Protein AF-A0A924CCQ0-F1 (afdb_monomer_lite)

Structure (mmCIF, N/CA/C/O backbone):
data_AF-A0A924CCQ0-F1
#
_entry.id   AF-A0A924CCQ0-F1
#
loop_
_atom_site.group_PDB
_atom_site.id
_atom_site.type_symbol
_atom_site.label_atom_id
_atom_site.label_alt_id
_atom_site.label_comp_id
_atom_site.label_asym_id
_atom_site.label_entity_id
_atom_site.label_seq_id
_atom_site.pdbx_PDB_ins_code
_atom_site.Cartn_x
_atom_site.Cartn_y
_atom_site.Cartn_z
_atom_site.occupancy
_atom_site.B_iso_or_equiv
_atom_site.auth_seq_id
_atom_site.auth_comp_id
_atom_site.auth_asym_id
_atom_site.auth_atom_id
_atom_site.pdbx_PDB_model_num
ATOM 1 N N . MET A 1 1 ? -6.802 -27.220 83.731 1.00 54.66 1 MET A N 1
ATOM 2 C CA . MET A 1 1 ? -6.807 -25.817 83.247 1.00 54.66 1 MET A CA 1
ATOM 3 C C . MET A 1 1 ? -6.112 -25.625 81.883 1.00 54.66 1 MET A C 1
ATOM 5 O O . MET A 1 1 ? -6.351 -24.617 81.236 1.00 54.66 1 MET A O 1
ATOM 9 N N . MET A 1 2 ? -5.322 -26.595 81.390 1.00 49.16 2 MET A N 1
ATOM 10 C CA . MET A 1 2 ? -4.544 -26.468 80.141 1.00 49.16 2 MET A CA 1
ATOM 11 C C . MET A 1 2 ? -5.363 -26.636 78.838 1.00 49.16 2 MET A C 1
ATOM 13 O O . MET A 1 2 ? -5.045 -26.016 77.827 1.00 49.16 2 MET A O 1
ATOM 17 N N . ASN A 1 3 ? -6.475 -27.384 78.866 1.00 50.16 3 ASN A N 1
ATOM 18 C CA . ASN A 1 3 ? -7.312 -27.616 77.674 1.00 50.16 3 ASN A CA 1
ATOM 19 C C . ASN A 1 3 ? -8.092 -26.380 77.197 1.00 50.16 3 ASN A C 1
ATOM 21 O O . ASN A 1 3 ? -8.343 -26.225 76.003 1.00 50.16 3 ASN A O 1
ATOM 25 N N . THR A 1 4 ? -8.439 -25.460 78.096 1.00 56.19 4 THR A N 1
ATOM 26 C CA . THR A 1 4 ? -9.220 -24.264 77.746 1.00 56.19 4 THR A CA 1
ATOM 27 C C . THR A 1 4 ? -8.374 -23.205 77.032 1.00 56.19 4 THR A C 1
ATOM 29 O O . THR A 1 4 ? -8.894 -22.424 76.235 1.00 56.19 4 THR A O 1
ATOM 32 N N . PHE A 1 5 ? -7.059 -23.193 77.277 1.00 57.53 5 PHE A N 1
ATOM 33 C CA . PHE A 1 5 ? -6.136 -22.225 76.682 1.00 57.53 5 PHE A CA 1
ATOM 34 C C . PHE A 1 5 ? -5.780 -22.594 75.233 1.00 57.53 5 PHE A C 1
ATOM 36 O O . PHE A 1 5 ? -5.812 -21.740 74.346 1.00 57.53 5 PHE A O 1
ATOM 43 N N . ILE A 1 6 ? -5.560 -23.886 74.962 1.00 59.88 6 ILE A N 1
ATOM 44 C CA . ILE A 1 6 ? -5.281 -24.397 73.611 1.00 59.88 6 ILE A CA 1
ATOM 45 C C . ILE A 1 6 ? -6.491 -24.186 72.685 1.00 59.88 6 ILE A C 1
ATOM 47 O O . ILE A 1 6 ? -6.326 -23.728 71.553 1.00 59.88 6 ILE A O 1
ATOM 51 N N . LEU A 1 7 ? -7.719 -24.402 73.176 1.00 50.59 7 LEU A N 1
ATOM 52 C CA . LEU A 1 7 ? -8.934 -24.156 72.388 1.00 50.59 7 LEU A CA 1
ATOM 53 C C . LEU A 1 7 ? -9.128 -22.674 72.018 1.00 50.59 7 LEU A C 1
ATOM 55 O O . LEU A 1 7 ? -9.589 -22.378 70.913 1.00 50.59 7 LEU A O 1
ATOM 59 N N . LYS A 1 8 ? -8.749 -21.736 72.900 1.00 58.09 8 LYS A N 1
ATOM 60 C CA . LYS A 1 8 ? -8.802 -20.289 72.615 1.00 58.09 8 LYS A CA 1
ATOM 61 C C . LYS A 1 8 ? -7.794 -19.879 71.538 1.00 58.09 8 LYS A C 1
ATOM 63 O O . LYS A 1 8 ? -8.147 -19.114 70.643 1.00 58.09 8 LYS A O 1
ATOM 68 N N . ILE A 1 9 ? -6.579 -20.429 71.578 1.00 59.75 9 ILE A N 1
ATOM 69 C CA . ILE A 1 9 ? -5.535 -20.147 70.578 1.00 59.75 9 ILE A CA 1
ATOM 70 C C . ILE A 1 9 ? -5.923 -20.709 69.200 1.00 59.75 9 ILE A C 1
ATOM 72 O O . ILE A 1 9 ? -5.729 -20.041 68.182 1.00 59.75 9 ILE A O 1
ATOM 76 N N . ILE A 1 10 ? -6.523 -21.905 69.152 1.00 54.62 10 ILE A N 1
ATOM 77 C CA . ILE A 1 10 ? -6.982 -22.518 67.895 1.00 54.62 10 ILE A CA 1
ATOM 78 C C . ILE A 1 10 ? -8.161 -21.732 67.295 1.00 54.62 10 ILE A C 1
ATOM 80 O O . ILE A 1 10 ? -8.141 -21.448 66.097 1.00 54.62 10 ILE A O 1
ATOM 84 N N . LYS A 1 11 ? -9.142 -21.296 68.105 1.00 55.16 11 LYS A N 1
ATOM 85 C CA . LYS A 1 11 ? -10.248 -20.439 67.629 1.00 55.16 11 LYS A CA 1
ATOM 86 C C . LYS A 1 11 ? -9.755 -19.099 67.071 1.00 55.16 11 LYS A C 1
ATOM 88 O O . LYS A 1 11 ? -10.166 -18.727 65.975 1.00 55.16 11 LYS A O 1
ATOM 93 N N . GLY A 1 12 ? -8.822 -18.431 67.755 1.00 59.50 12 GLY A N 1
ATOM 94 C CA . GLY A 1 12 ? -8.253 -17.159 67.290 1.00 59.50 12 GLY A CA 1
ATOM 95 C C . GLY A 1 12 ? -7.505 -17.274 65.954 1.00 59.50 12 GLY A C 1
ATOM 96 O O . GLY A 1 12 ? -7.662 -16.424 65.079 1.00 59.50 12 GLY A O 1
ATOM 97 N N . LYS A 1 13 ? -6.754 -18.367 65.735 1.00 55.03 13 LYS A N 1
ATOM 98 C CA . LYS A 1 13 ? -6.075 -18.625 64.447 1.00 55.03 13 LYS A CA 1
ATOM 99 C C . LYS A 1 13 ? -7.045 -18.912 63.296 1.00 55.03 13 LYS A C 1
ATOM 101 O O . LYS A 1 13 ? -6.747 -18.557 62.155 1.00 55.03 13 LYS A O 1
ATOM 106 N N . ILE A 1 14 ? -8.185 -19.546 63.571 1.00 58.75 14 ILE A N 1
ATOM 107 C CA . ILE A 1 14 ? -9.212 -19.831 62.558 1.00 58.75 14 ILE A CA 1
ATOM 108 C C . ILE A 1 14 ? -9.947 -18.544 62.157 1.00 58.75 14 ILE A C 1
ATOM 110 O O . ILE A 1 14 ? -10.195 -18.340 60.970 1.00 58.75 14 ILE A O 1
ATOM 114 N N . GLU A 1 15 ? -10.244 -17.651 63.104 1.00 61.06 15 GLU A N 1
ATOM 115 C CA . GLU A 1 15 ? -10.880 -16.362 62.797 1.00 61.06 15 GLU A CA 1
ATOM 116 C C . GLU A 1 15 ? -9.945 -15.410 62.040 1.00 61.06 15 GLU A C 1
ATOM 118 O O . GLU A 1 15 ? -10.360 -14.834 61.035 1.00 61.06 15 GLU A O 1
ATOM 123 N N . ALA A 1 16 ? -8.659 -15.343 62.402 1.00 62.97 16 ALA A N 1
ATOM 124 C CA . ALA A 1 16 ? -7.676 -14.540 61.668 1.00 62.97 16 ALA A CA 1
ATOM 125 C C . ALA A 1 16 ? -7.488 -15.011 60.208 1.00 62.97 16 ALA A C 1
ATOM 127 O O . ALA A 1 16 ? -7.411 -14.189 59.294 1.00 62.97 16 ALA A O 1
ATOM 128 N N . LYS A 1 17 ? -7.484 -16.331 59.957 1.00 62.06 17 LYS A N 1
ATOM 129 C CA . LYS A 1 17 ? -7.444 -16.881 58.587 1.00 62.06 17 LYS A CA 1
ATOM 130 C C . LYS A 1 17 ? -8.709 -16.562 57.789 1.00 62.06 17 LYS A C 1
ATOM 132 O O . LYS A 1 17 ? -8.606 -16.250 56.607 1.00 62.06 17 LYS A O 1
ATOM 137 N N . LYS A 1 18 ? -9.889 -16.615 58.416 1.00 62.69 18 LYS A N 1
ATOM 138 C CA . LYS A 1 18 ? -11.161 -16.270 57.757 1.00 62.69 18 LYS A CA 1
ATOM 139 C C . LYS A 1 18 ? -11.219 -14.791 57.368 1.00 62.69 18 LYS A C 1
ATOM 141 O O . LYS A 1 18 ? -11.651 -14.489 56.261 1.00 62.69 18 LYS A O 1
ATOM 146 N N . ILE A 1 19 ? -10.716 -13.897 58.223 1.00 69.31 19 ILE A N 1
ATOM 147 C CA . ILE A 1 19 ? -10.621 -12.457 57.929 1.00 69.31 19 ILE A CA 1
ATOM 148 C C . ILE A 1 19 ? -9.646 -12.201 56.769 1.00 69.31 19 ILE A C 1
ATOM 150 O O . ILE A 1 19 ? -9.971 -11.446 55.857 1.00 69.31 19 ILE A O 1
ATOM 154 N N . GLY A 1 20 ? -8.493 -12.881 56.739 1.00 67.19 20 GLY A N 1
ATOM 155 C CA . GLY A 1 20 ? -7.528 -12.760 55.639 1.00 67.19 20 GLY A CA 1
ATOM 156 C C . GLY A 1 20 ? -8.087 -13.209 54.282 1.00 67.19 20 GLY A C 1
ATOM 157 O O . GLY A 1 20 ? -7.943 -12.495 53.292 1.00 67.19 20 GLY A O 1
ATOM 158 N N . VAL A 1 21 ? -8.781 -14.353 54.235 1.00 67.75 21 VAL A N 1
ATOM 159 C CA . VAL A 1 21 ? -9.406 -14.862 52.998 1.00 67.75 21 VAL A CA 1
ATOM 160 C C . VAL A 1 21 ? -10.561 -13.963 52.542 1.00 67.75 21 VAL A C 1
ATOM 162 O O . VAL A 1 21 ? -10.693 -13.711 51.348 1.00 67.75 21 VAL A O 1
ATOM 165 N N . PHE A 1 22 ? -11.357 -13.423 53.471 1.00 67.38 22 PHE A N 1
ATOM 166 C CA . PHE A 1 22 ? -12.446 -12.498 53.145 1.00 67.38 22 PHE A CA 1
ATOM 167 C C . PHE A 1 22 ? -11.929 -11.149 52.623 1.00 67.38 22 PHE A C 1
ATOM 169 O O . PHE A 1 22 ? -12.464 -10.640 51.645 1.00 67.38 22 PHE A O 1
ATOM 176 N N . SER A 1 23 ? -10.841 -10.605 53.184 1.00 64.81 23 SER A N 1
ATOM 177 C CA . SER A 1 23 ? -10.199 -9.391 52.653 1.00 64.81 23 SER A CA 1
ATOM 178 C C . SER A 1 23 ? -9.593 -9.601 51.265 1.00 64.81 23 SER A C 1
ATOM 180 O O . SER A 1 23 ? -9.727 -8.726 50.414 1.00 64.81 23 SER A O 1
ATOM 182 N N . ILE A 1 24 ? -8.981 -10.762 50.995 1.00 63.06 24 ILE A N 1
ATOM 183 C CA . ILE A 1 24 ? -8.475 -11.105 49.654 1.00 63.06 24 ILE A CA 1
ATOM 184 C C . ILE A 1 24 ? -9.638 -11.265 48.663 1.00 63.06 24 ILE A C 1
ATOM 186 O O . ILE A 1 24 ? -9.556 -10.770 47.542 1.00 63.06 24 ILE A O 1
ATOM 190 N N . PHE A 1 25 ? -10.746 -11.884 49.076 1.00 62.53 25 PHE A N 1
ATOM 191 C CA . PHE A 1 25 ? -11.940 -12.025 48.241 1.00 62.53 25 PHE A CA 1
ATOM 192 C C . PHE A 1 25 ? -12.617 -10.673 47.961 1.00 62.53 25 PHE A C 1
ATOM 194 O O . PHE A 1 25 ? -12.946 -10.386 46.816 1.00 62.53 25 PHE A O 1
ATOM 201 N N . CYS A 1 26 ? -12.752 -9.796 48.960 1.00 56.22 26 CYS A N 1
ATOM 202 C CA . CYS A 1 26 ? -13.278 -8.441 48.772 1.00 56.22 26 CYS A CA 1
ATOM 203 C C . CYS A 1 26 ? -12.367 -7.580 47.884 1.00 56.22 26 CYS A C 1
ATOM 205 O O . CYS A 1 26 ? -12.873 -6.847 47.038 1.00 56.22 26 CYS A O 1
ATOM 207 N N . MET A 1 27 ? -11.040 -7.707 48.009 1.00 53.62 27 MET A N 1
ATOM 208 C CA . MET A 1 27 ? -10.084 -7.060 47.100 1.00 53.62 27 MET A CA 1
ATOM 209 C C . MET A 1 27 ? -10.217 -7.597 45.666 1.00 53.62 27 MET A C 1
ATOM 211 O O . MET A 1 27 ? -10.228 -6.810 44.728 1.00 53.62 27 MET A O 1
ATOM 215 N N . LEU A 1 28 ? -10.401 -8.908 45.476 1.00 50.72 28 LEU A N 1
ATOM 216 C CA . LEU A 1 28 ? -10.609 -9.512 44.151 1.00 50.72 28 LEU A CA 1
ATOM 217 C C . LEU A 1 28 ? -11.948 -9.106 43.512 1.00 50.72 28 LEU A C 1
ATOM 219 O O . LEU A 1 28 ? -12.005 -8.872 42.307 1.00 50.72 28 LEU A O 1
ATOM 223 N N . VAL A 1 29 ? -13.018 -8.970 44.302 1.00 51.50 29 VAL A N 1
ATOM 224 C CA . VAL A 1 29 ? -14.341 -8.553 43.804 1.00 51.50 29 VAL A CA 1
ATOM 225 C C . VAL A 1 29 ? -14.359 -7.063 43.436 1.00 51.50 29 VAL A C 1
ATOM 227 O O . VAL A 1 29 ? -14.949 -6.700 42.417 1.00 51.50 29 VAL A O 1
ATOM 230 N N . LEU A 1 30 ? -13.654 -6.205 44.185 1.00 47.16 30 LEU A N 1
ATOM 231 C CA . LEU A 1 30 ? -13.562 -4.764 43.900 1.00 47.16 30 LEU A CA 1
ATOM 232 C C . LEU A 1 30 ? -12.702 -4.423 42.670 1.00 47.16 30 LEU A C 1
ATOM 234 O O . LEU A 1 30 ? -12.878 -3.349 42.094 1.00 47.16 30 LEU A O 1
ATOM 238 N N . VAL A 1 31 ? -11.819 -5.328 42.235 1.00 46.00 31 VAL A N 1
ATOM 239 C CA . VAL A 1 31 ? -10.991 -5.154 41.025 1.00 46.00 31 VAL A CA 1
ATOM 240 C C . VAL A 1 31 ? -11.734 -5.581 39.749 1.00 46.00 31 VAL A C 1
ATOM 242 O O . VAL A 1 31 ? -11.323 -5.231 38.648 1.00 46.00 31 VAL A O 1
ATOM 245 N N . SER A 1 32 ? -12.900 -6.229 39.857 1.00 42.56 32 SER A N 1
ATOM 246 C CA . SER A 1 32 ? -13.735 -6.558 38.692 1.00 42.56 32 SER A CA 1
ATOM 247 C C . SER A 1 32 ? -14.609 -5.379 38.229 1.00 42.56 32 SER A C 1
ATOM 249 O O . SER A 1 32 ? -15.820 -5.496 38.041 1.00 42.56 32 SER A O 1
ATOM 251 N N . ARG A 1 33 ? -14.007 -4.205 37.993 1.00 52.94 33 ARG A N 1
ATOM 252 C CA . ARG A 1 33 ? -14.634 -3.216 37.103 1.00 52.94 33 ARG A CA 1
ATOM 253 C C . ARG A 1 33 ? -14.522 -3.769 35.688 1.00 52.94 33 ARG A C 1
ATOM 255 O O . ARG A 1 33 ? -13.551 -3.517 34.992 1.00 52.94 33 ARG A O 1
ATOM 262 N N . GLY A 1 34 ? -15.481 -4.614 35.315 1.00 59.66 34 GLY A N 1
ATOM 263 C CA . GLY A 1 34 ? -15.498 -5.270 34.015 1.00 59.66 34 GLY A CA 1
ATOM 264 C C . GLY A 1 34 ? -15.471 -4.233 32.899 1.00 59.66 34 GLY A C 1
ATOM 265 O O . GLY A 1 34 ? -16.439 -3.496 32.714 1.00 59.66 34 GLY A O 1
ATOM 266 N N . GLN A 1 35 ? -14.362 -4.184 32.169 1.00 68.94 35 GLN A N 1
ATOM 267 C CA . GLN A 1 35 ? -14.237 -3.431 30.933 1.00 68.94 35 GLN A CA 1
ATOM 268 C C . GLN A 1 35 ? -15.373 -3.850 29.987 1.00 68.94 35 GLN A C 1
ATOM 270 O O . GLN A 1 35 ? -15.531 -5.034 29.678 1.00 68.94 35 GLN A O 1
ATOM 275 N N . VAL A 1 36 ? -16.195 -2.892 29.545 1.00 85.12 36 VAL A N 1
ATOM 276 C CA . VAL A 1 36 ? -17.372 -3.186 28.702 1.00 85.12 36 VAL A CA 1
ATOM 277 C C . VAL A 1 36 ? -16.942 -3.829 27.379 1.00 85.12 36 VAL A C 1
ATOM 279 O O . VAL A 1 36 ? -17.562 -4.778 26.888 1.00 85.12 36 VAL A O 1
ATOM 282 N N . VAL A 1 37 ? -15.847 -3.327 26.809 1.00 92.25 37 VAL A N 1
ATOM 283 C CA . VAL A 1 37 ? -15.268 -3.805 25.556 1.00 92.25 37 VAL A CA 1
ATOM 284 C C . VAL A 1 37 ? -13.792 -4.107 25.785 1.00 92.25 37 VAL A C 1
ATOM 286 O O . VAL A 1 37 ? -13.012 -3.188 25.985 1.00 92.25 37 VAL A O 1
ATOM 289 N N . SER A 1 38 ? -13.419 -5.387 25.750 1.00 94.88 38 SER A N 1
ATOM 290 C CA . SER A 1 38 ? -12.024 -5.826 25.751 1.00 94.88 38 SER A CA 1
ATOM 291 C C . SER A 1 38 ? -11.405 -5.769 24.356 1.00 94.88 38 SER A C 1
ATOM 293 O O . SER A 1 38 ? -12.109 -5.694 23.345 1.00 94.88 38 SER A O 1
ATOM 295 N N . TRP A 1 39 ? -10.080 -5.876 24.300 1.00 95.62 39 TRP A N 1
ATOM 296 C CA . TRP A 1 39 ? -9.331 -5.954 23.048 1.00 95.62 39 TRP A CA 1
ATOM 297 C C . TRP A 1 39 ? -9.773 -7.141 22.168 1.00 95.62 39 TRP A C 1
ATOM 299 O O . TRP A 1 39 ? -10.106 -6.946 20.998 1.00 95.62 39 TRP A O 1
ATOM 309 N N . ASP A 1 40 ? -9.947 -8.331 22.756 1.00 95.50 40 ASP A N 1
ATOM 310 C CA . ASP A 1 40 ? -10.494 -9.508 22.059 1.00 95.50 40 ASP A CA 1
ATOM 311 C C . ASP A 1 40 ? -11.873 -9.243 21.445 1.00 95.50 40 ASP A C 1
ATOM 313 O O . ASP A 1 40 ? -12.189 -9.721 20.352 1.00 95.50 40 ASP A O 1
ATOM 317 N N . ASN A 1 41 ? -12.715 -8.450 22.124 1.00 95.12 41 ASN A N 1
ATOM 318 C CA . ASN A 1 41 ? -14.013 -8.079 21.574 1.00 95.12 41 ASN A CA 1
ATOM 319 C C . ASN A 1 41 ? -13.827 -7.252 20.294 1.00 95.12 41 ASN A C 1
ATOM 321 O O . ASN A 1 41 ? -14.494 -7.555 19.308 1.00 95.12 41 ASN A O 1
ATOM 325 N N . LEU A 1 42 ? -12.922 -6.268 20.275 1.00 96.19 42 LEU A N 1
ATOM 326 C CA . LEU A 1 42 ? -12.663 -5.435 19.091 1.00 96.19 42 LEU A CA 1
ATOM 327 C C . LEU A 1 42 ? -12.117 -6.256 17.916 1.00 96.19 42 LEU A C 1
ATOM 329 O O . LEU A 1 42 ? -12.621 -6.132 16.797 1.00 96.19 42 LEU A O 1
ATOM 333 N N . LEU A 1 43 ? -11.161 -7.152 18.177 1.00 94.75 43 LEU A N 1
ATOM 334 C CA . LEU A 1 43 ? -10.641 -8.072 17.163 1.00 94.75 43 LEU A CA 1
ATOM 335 C C . LEU A 1 43 ? -11.717 -9.029 16.645 1.00 94.75 43 LEU A C 1
ATOM 337 O O . LEU A 1 43 ? -11.800 -9.291 15.446 1.00 94.75 43 LEU A O 1
ATOM 341 N N . SER A 1 44 ? -12.586 -9.539 17.518 1.00 94.69 44 SER A N 1
ATOM 342 C CA . SER A 1 44 ? -13.695 -10.383 17.072 1.00 94.69 44 SER A CA 1
ATOM 343 C C . SER A 1 44 ? -14.664 -9.598 16.182 1.00 94.69 44 SER A C 1
ATOM 345 O O . SER A 1 44 ? -15.075 -10.101 15.140 1.00 94.69 44 SER A O 1
ATOM 347 N N . MET A 1 45 ? -14.973 -8.347 16.543 1.00 95.69 45 MET A N 1
ATOM 348 C CA . MET A 1 45 ? -15.923 -7.493 15.830 1.00 95.69 45 MET A CA 1
ATOM 349 C C . MET A 1 45 ? -15.474 -7.196 14.398 1.00 95.69 45 MET A C 1
ATOM 351 O O . MET A 1 45 ? -16.291 -7.302 13.486 1.00 95.69 45 MET A O 1
ATOM 355 N N . VAL A 1 46 ? -14.190 -6.889 14.177 1.00 94.88 46 VAL A N 1
ATOM 356 C CA . VAL A 1 46 ? -13.679 -6.558 12.831 1.00 94.88 46 VAL A CA 1
ATOM 357 C C . VAL A 1 46 ? -13.705 -7.758 11.868 1.00 94.88 46 VAL A C 1
ATOM 359 O O . VAL A 1 46 ? -13.658 -7.590 10.655 1.00 94.88 46 VAL A O 1
ATOM 362 N N . ASN A 1 47 ? -13.830 -8.978 12.399 1.00 92.38 47 ASN A N 1
ATOM 363 C CA . ASN A 1 47 ? -13.933 -10.216 11.626 1.00 92.38 47 ASN A CA 1
ATOM 364 C C . ASN A 1 47 ? -15.382 -10.679 11.383 1.00 92.38 47 ASN A C 1
ATOM 366 O O . ASN A 1 47 ? -15.606 -11.679 10.697 1.00 92.38 47 ASN A O 1
ATOM 370 N N . MET A 1 48 ? -16.383 -10.007 11.960 1.00 94.00 48 MET A N 1
ATOM 371 C CA . MET A 1 48 ? -17.782 -10.425 11.857 1.00 94.00 48 MET A CA 1
ATOM 372 C C . MET A 1 48 ? -18.481 -9.821 10.639 1.00 94.00 48 MET A C 1
ATOM 374 O O . MET A 1 48 ? -18.384 -8.632 10.357 1.00 94.00 48 MET A O 1
ATOM 378 N N . ALA A 1 49 ? -19.317 -10.627 9.982 1.00 90.88 49 ALA A N 1
ATOM 379 C CA . ALA A 1 49 ? -20.291 -10.112 9.024 1.00 90.88 49 ALA A CA 1
ATOM 380 C C . ALA A 1 49 ? -21.281 -9.147 9.704 1.00 90.88 49 ALA A C 1
ATOM 382 O O . ALA A 1 49 ? -21.743 -9.415 10.818 1.00 90.88 49 ALA A O 1
ATOM 383 N N . LYS A 1 50 ? -21.681 -8.080 8.997 1.00 90.06 50 LYS A N 1
ATOM 384 C CA . LYS A 1 50 ? -22.527 -6.990 9.525 1.00 90.06 50 LYS A CA 1
ATOM 385 C C . LYS A 1 50 ? -23.737 -7.442 10.358 1.00 90.06 50 LYS A C 1
ATOM 387 O O . LYS A 1 50 ? -23.875 -6.946 11.474 1.00 90.06 50 LYS A O 1
ATOM 392 N N . PRO A 1 51 ? -24.580 -8.404 9.920 1.00 90.88 51 PRO A N 1
ATOM 393 C CA . PRO A 1 51 ? -25.745 -8.800 10.714 1.00 90.88 51 PRO A CA 1
ATOM 394 C C . PRO A 1 51 ? -25.360 -9.426 12.062 1.00 90.88 51 PRO A C 1
ATOM 396 O O . PRO A 1 51 ? -25.982 -9.150 13.087 1.00 90.88 51 PRO A O 1
ATOM 399 N N . LYS A 1 52 ? -24.299 -10.246 12.078 1.00 94.44 52 LYS A N 1
ATOM 400 C CA . LYS A 1 52 ? -23.782 -10.872 13.304 1.00 94.44 52 LYS A CA 1
ATOM 401 C C . LYS A 1 52 ? -23.129 -9.835 14.214 1.00 94.44 52 LYS A C 1
ATOM 403 O O . LYS A 1 52 ? -23.329 -9.891 15.426 1.00 94.44 52 LYS A O 1
ATOM 408 N N . LEU A 1 53 ? -22.409 -8.879 13.626 1.00 94.75 53 LEU A N 1
ATOM 409 C CA . LEU A 1 53 ? -21.766 -7.780 14.335 1.00 94.75 53 LEU A CA 1
ATOM 410 C C . LEU A 1 53 ? -22.785 -6.920 15.091 1.00 94.75 53 LEU A C 1
ATOM 412 O O . LEU A 1 53 ? -22.615 -6.697 16.286 1.00 94.75 53 LEU A O 1
ATOM 416 N N . THR A 1 54 ? -23.871 -6.489 14.442 1.00 94.25 54 THR A N 1
ATOM 417 C CA . THR A 1 54 ? -24.912 -5.678 15.097 1.00 94.25 54 THR A CA 1
ATOM 418 C C . THR A 1 54 ? -25.514 -6.406 16.300 1.00 94.25 54 THR A C 1
ATOM 420 O O . THR A 1 54 ? -25.587 -5.837 17.387 1.00 94.25 54 THR A O 1
ATOM 423 N N . VAL A 1 55 ? -25.867 -7.688 16.148 1.00 95.06 55 VAL A N 1
ATOM 424 C CA . VAL A 1 55 ? -26.389 -8.508 17.257 1.00 95.06 55 VAL A CA 1
ATOM 425 C C . VAL A 1 55 ? -25.363 -8.637 18.386 1.00 95.06 55 VAL A C 1
ATOM 427 O O . VAL A 1 55 ? -25.725 -8.568 19.561 1.00 95.06 55 VAL A O 1
ATOM 430 N N . TYR A 1 56 ? -24.084 -8.819 18.049 1.00 95.44 56 TYR A N 1
ATOM 431 C CA . TYR A 1 56 ? -23.004 -8.909 19.028 1.00 95.44 56 TYR A CA 1
ATOM 432 C C . TYR A 1 56 ? -22.830 -7.602 19.818 1.00 95.44 56 TYR A C 1
ATOM 434 O O . TYR A 1 56 ? -22.797 -7.633 21.047 1.00 95.44 56 TYR A O 1
ATOM 442 N N . ILE A 1 57 ? -22.804 -6.456 19.131 1.00 95.00 57 ILE A N 1
ATOM 443 C CA . ILE A 1 57 ? -22.715 -5.115 19.731 1.00 95.00 57 ILE A CA 1
ATOM 444 C C . ILE A 1 57 ? -23.901 -4.857 20.671 1.00 95.00 57 ILE A C 1
ATOM 446 O O . ILE A 1 57 ? -23.706 -4.429 21.810 1.00 95.00 57 ILE A O 1
ATOM 450 N N . THR A 1 58 ? -25.122 -5.207 20.256 1.00 93.81 58 THR A N 1
ATOM 451 C CA . THR A 1 58 ? -26.312 -5.072 21.109 1.00 93.81 58 THR A CA 1
ATOM 452 C C . THR A 1 58 ? -26.248 -5.943 22.358 1.00 93.81 58 THR A C 1
ATOM 454 O O . THR A 1 58 ? -26.561 -5.472 23.450 1.00 93.81 58 THR A O 1
ATOM 457 N N . LYS A 1 59 ? -25.751 -7.182 22.251 1.00 92.69 59 LYS A N 1
ATOM 458 C CA . LYS A 1 59 ? -25.523 -8.049 23.422 1.00 92.69 59 LYS A CA 1
ATOM 459 C C . LYS A 1 59 ? -24.480 -7.489 24.394 1.00 92.69 59 LYS A C 1
ATOM 461 O O . LYS A 1 59 ? -24.539 -7.807 25.578 1.00 92.69 59 LYS A O 1
ATOM 466 N N . LYS A 1 60 ? -23.552 -6.653 23.920 1.00 91.94 60 LYS A N 1
ATOM 467 C CA . LYS A 1 60 ? -22.571 -5.933 24.751 1.00 91.94 60 LYS A CA 1
ATOM 468 C C . LYS A 1 60 ? -23.132 -4.649 25.382 1.00 91.94 60 LYS A C 1
ATOM 470 O O . LYS A 1 60 ? -22.383 -3.921 26.021 1.00 91.94 60 LYS A O 1
ATOM 475 N N . GLY A 1 61 ? -24.432 -4.376 25.234 1.00 92.38 61 GLY A N 1
ATOM 476 C CA . GLY A 1 61 ? -25.110 -3.241 25.867 1.00 92.38 61 GLY A CA 1
ATOM 477 C C . GLY A 1 61 ? -25.099 -1.953 25.043 1.00 92.38 61 GLY A C 1
ATOM 478 O O . GLY A 1 61 ? -25.413 -0.891 25.568 1.00 92.38 61 GLY A O 1
ATOM 479 N N . PHE A 1 62 ? -24.746 -2.014 23.760 1.00 95.38 62 PHE A N 1
ATOM 480 C CA . PHE A 1 62 ? -24.762 -0.848 22.877 1.00 95.38 62 PHE A CA 1
ATOM 481 C C . PHE A 1 62 ? -26.027 -0.821 22.017 1.00 95.38 62 PHE A C 1
ATOM 483 O O . PHE A 1 62 ? -26.403 -1.821 21.408 1.00 95.38 62 PHE A O 1
ATOM 490 N N . ALA A 1 63 ? -26.666 0.338 21.908 1.00 95.88 63 ALA A N 1
ATOM 491 C CA . ALA A 1 63 ? -27.813 0.529 21.030 1.00 95.88 63 ALA A CA 1
ATOM 492 C C . ALA A 1 63 ? -27.448 1.414 19.846 1.00 95.88 63 ALA A C 1
ATOM 494 O O . ALA A 1 63 ? -26.720 2.397 19.989 1.00 95.88 63 ALA A O 1
ATOM 495 N N . TYR A 1 64 ? -27.984 1.065 18.681 1.00 96.19 64 TYR A N 1
ATOM 496 C CA . TYR A 1 64 ? -27.843 1.871 17.478 1.00 96.19 64 TYR A CA 1
ATOM 497 C C . TYR A 1 64 ? -28.449 3.259 17.697 1.00 96.19 64 TYR A C 1
ATOM 499 O O . TYR A 1 64 ? -29.581 3.375 18.167 1.00 96.19 64 TYR A O 1
ATOM 507 N N . SER A 1 65 ? -27.700 4.302 17.351 1.00 95.50 65 SER A N 1
ATOM 508 C CA . SER A 1 65 ? -28.099 5.697 17.560 1.00 95.50 65 SER A CA 1
ATOM 509 C C . SER A 1 65 ? -28.091 6.536 16.285 1.00 95.50 65 SER A C 1
ATOM 511 O O . SER A 1 65 ? -28.321 7.737 16.361 1.00 95.50 65 SER A O 1
ATOM 513 N N . GLY A 1 66 ? -27.809 5.932 15.128 1.00 94.69 66 GLY A N 1
ATOM 514 C CA . GLY A 1 66 ? -27.802 6.619 13.839 1.00 94.69 66 GLY A CA 1
ATOM 515 C C . GLY A 1 66 ? -26.573 6.308 12.993 1.00 94.69 66 GLY A C 1
ATOM 516 O O . GLY A 1 66 ? -25.842 5.346 13.245 1.00 94.69 66 GLY A O 1
ATOM 517 N N . LYS A 1 67 ? -26.366 7.137 11.971 1.00 93.62 67 LYS A N 1
ATOM 518 C CA . LYS A 1 67 ? -25.175 7.117 11.126 1.00 93.62 67 LYS A CA 1
ATOM 519 C C . LYS A 1 67 ? -24.462 8.451 11.249 1.00 93.62 67 LYS A C 1
ATOM 521 O O . LYS A 1 67 ? -25.121 9.484 11.197 1.00 93.62 67 LYS A O 1
ATOM 526 N N . ASP A 1 68 ? -23.144 8.387 11.333 1.00 88.81 68 ASP A N 1
ATOM 527 C CA . ASP A 1 68 ? -22.271 9.549 11.262 1.00 88.81 68 ASP A CA 1
ATOM 528 C C . ASP A 1 68 ? -21.503 9.476 9.940 1.00 88.81 68 ASP A C 1
ATOM 530 O O . ASP A 1 68 ? -21.096 8.400 9.491 1.00 88.81 68 ASP A O 1
ATOM 534 N N . GLU A 1 69 ? -21.325 10.623 9.301 1.00 82.56 69 GLU A N 1
ATOM 535 C CA . GLU A 1 69 ? -20.528 10.752 8.090 1.00 82.56 69 GLU A CA 1
ATOM 536 C C . GLU A 1 69 ? -19.148 11.282 8.479 1.00 82.56 69 GLU A C 1
ATOM 538 O O . GLU A 1 69 ? -19.012 12.372 9.037 1.00 82.56 69 GLU A O 1
ATOM 543 N N . ILE A 1 70 ? -18.112 10.477 8.244 1.00 73.56 70 ILE A N 1
ATOM 544 C CA . ILE A 1 70 ? -16.724 10.899 8.427 1.00 73.56 70 ILE A CA 1
ATOM 545 C C . ILE A 1 70 ? -16.095 10.983 7.042 1.00 73.56 70 ILE A C 1
ATOM 547 O O . ILE A 1 70 ? -15.756 9.958 6.446 1.00 73.56 70 ILE A O 1
ATOM 551 N N . LYS A 1 71 ? -15.923 12.219 6.553 1.00 73.25 71 LYS A N 1
ATOM 552 C CA . LYS A 1 71 ? -15.535 12.514 5.162 1.00 73.25 71 LYS A CA 1
ATOM 553 C C . LYS A 1 71 ? -16.543 11.870 4.201 1.00 73.25 71 LYS A C 1
ATOM 555 O O . LYS A 1 71 ? -17.718 12.154 4.330 1.00 73.25 71 LYS A O 1
ATOM 560 N N . ASP A 1 72 ? -16.106 10.955 3.338 1.00 73.69 72 ASP A N 1
ATOM 561 C CA . ASP A 1 72 ? -16.953 10.256 2.359 1.00 73.69 72 ASP A CA 1
ATOM 562 C C . ASP A 1 72 ? -17.358 8.842 2.823 1.00 73.69 72 ASP A C 1
ATOM 564 O O . ASP A 1 72 ? -17.590 7.942 2.014 1.00 73.69 72 ASP A O 1
ATOM 568 N N . THR A 1 73 ? -17.341 8.576 4.135 1.00 79.38 73 THR A N 1
ATOM 569 C CA . THR A 1 73 ? -17.671 7.257 4.698 1.00 79.38 73 THR A CA 1
ATOM 570 C C . THR A 1 73 ? -18.813 7.350 5.700 1.00 79.38 73 THR A C 1
ATOM 572 O O . THR A 1 73 ? -18.722 8.044 6.711 1.00 79.38 73 THR A O 1
ATOM 575 N N . LEU A 1 74 ? -19.855 6.552 5.463 1.00 88.06 74 LEU A N 1
ATOM 576 C CA . LEU A 1 74 ? -20.962 6.349 6.394 1.00 88.06 74 LEU A CA 1
ATOM 577 C C . LEU A 1 74 ? -20.594 5.307 7.454 1.00 88.06 74 LEU A C 1
ATOM 579 O O . LEU A 1 74 ? -20.409 4.126 7.148 1.00 88.06 74 LEU A O 1
ATOM 583 N N . LEU A 1 75 ? -20.561 5.732 8.714 1.00 92.88 75 LEU A N 1
ATOM 584 C CA . LEU A 1 75 ? -20.336 4.870 9.868 1.00 92.88 75 LEU A CA 1
ATOM 585 C C . LEU A 1 75 ? -21.629 4.706 10.661 1.00 92.88 75 LEU A C 1
ATOM 587 O O . LEU A 1 75 ? -22.326 5.671 10.954 1.00 92.88 75 LEU A O 1
ATOM 591 N N . SER A 1 76 ? -21.952 3.475 11.045 1.00 95.44 76 SER A N 1
ATOM 592 C CA . SER A 1 76 ? -23.050 3.211 11.979 1.00 95.44 76 SER A CA 1
ATOM 593 C C . SER A 1 76 ? -22.575 3.477 13.400 1.00 95.44 76 SER A C 1
ATOM 595 O O . SER A 1 76 ? -21.544 2.941 13.808 1.00 95.44 76 SER A O 1
ATOM 597 N N . ARG A 1 77 ? -23.329 4.285 14.143 1.00 96.50 77 ARG A N 1
ATOM 598 C CA . ARG A 1 77 ? -23.015 4.689 15.511 1.00 96.50 77 ARG A CA 1
ATOM 599 C C . ARG A 1 77 ? -23.842 3.895 16.510 1.00 96.50 77 ARG A C 1
ATOM 601 O O . ARG A 1 77 ? -25.054 3.733 16.348 1.00 96.50 77 ARG A O 1
ATOM 608 N N . PHE A 1 78 ? -23.186 3.449 17.572 1.00 97.00 78 PHE A N 1
ATOM 609 C CA . PHE A 1 78 ? -23.807 2.746 18.679 1.00 97.00 78 PHE A CA 1
ATOM 610 C C . PHE A 1 78 ? -23.369 3.364 20.004 1.00 97.00 78 PHE A C 1
ATOM 612 O O . PHE A 1 78 ? -22.182 3.381 20.327 1.00 97.00 78 PHE A O 1
ATOM 619 N N . ASN A 1 79 ? -24.325 3.838 20.795 1.00 95.69 79 ASN A N 1
ATOM 620 C CA . ASN A 1 79 ? -24.059 4.386 22.122 1.00 95.69 79 ASN A CA 1
ATOM 621 C C . ASN A 1 79 ? -24.268 3.298 23.176 1.00 95.69 79 ASN A C 1
ATOM 623 O O . ASN A 1 79 ? -25.228 2.524 23.103 1.00 95.69 79 ASN A O 1
ATOM 627 N N . TYR A 1 80 ? -23.384 3.237 24.168 1.00 94.50 80 TYR A N 1
ATOM 628 C CA . TYR A 1 80 ? -23.562 2.322 25.289 1.00 94.50 80 TYR A CA 1
ATOM 629 C C . TYR A 1 80 ? -24.770 2.740 26.133 1.00 94.50 80 TYR A C 1
ATOM 631 O O . TYR A 1 80 ? -24.828 3.863 26.636 1.00 94.50 80 TYR A O 1
ATOM 639 N N . ILE A 1 81 ? -25.730 1.831 26.305 1.00 88.69 81 ILE A N 1
ATOM 640 C CA . ILE A 1 81 ? -26.874 2.016 27.194 1.00 88.69 81 ILE A CA 1
ATOM 641 C C . ILE A 1 81 ? -26.639 1.167 28.434 1.00 88.69 81 ILE A C 1
ATOM 643 O O . ILE A 1 81 ? -26.629 -0.063 28.390 1.00 88.69 81 ILE A O 1
ATOM 647 N N . LYS A 1 82 ? -26.497 1.831 29.579 1.00 74.50 82 LYS A N 1
ATOM 648 C CA . LYS A 1 82 ? -26.379 1.135 30.854 1.00 74.50 82 LYS A CA 1
ATOM 649 C C . LYS A 1 82 ? -27.685 0.397 31.157 1.00 74.50 82 LYS A C 1
ATOM 651 O O . LYS A 1 82 ? -28.720 1.027 31.370 1.00 74.50 82 LYS A O 1
ATOM 656 N N . LEU A 1 83 ? -27.630 -0.932 31.249 1.00 63.53 83 LEU A N 1
ATOM 657 C CA . LEU A 1 83 ? -28.700 -1.721 31.857 1.00 63.53 83 LEU A CA 1
ATOM 658 C C . LEU A 1 83 ? -28.708 -1.399 33.357 1.00 63.53 83 LEU A C 1
ATOM 660 O O . LEU A 1 83 ? -27.912 -1.933 34.128 1.00 63.53 83 LEU A O 1
ATOM 664 N N . GLN A 1 84 ? -29.547 -0.449 33.775 1.00 55.84 84 GLN A N 1
ATOM 665 C CA . GLN A 1 84 ? -29.709 -0.125 35.189 1.00 55.84 84 GLN A CA 1
ATOM 666 C C . GLN A 1 84 ? -30.344 -1.320 35.909 1.00 55.84 84 GLN A C 1
ATOM 668 O O . GLN A 1 84 ? -31.562 -1.502 35.899 1.00 55.84 84 GLN A O 1
ATOM 673 N N . ASN A 1 85 ? -29.524 -2.129 36.577 1.00 52.50 85 ASN A N 1
ATOM 674 C CA . ASN A 1 85 ? -30.029 -3.041 37.593 1.00 52.50 85 ASN A CA 1
ATOM 675 C C . ASN A 1 85 ? -30.541 -2.199 38.768 1.00 52.50 85 ASN A C 1
ATOM 677 O O . ASN A 1 85 ? -29.779 -1.463 39.390 1.00 52.50 85 ASN A O 1
ATOM 681 N N . LYS A 1 86 ? -31.838 -2.320 39.079 1.00 53.44 86 LYS A N 1
ATOM 682 C CA . LYS A 1 86 ? -32.581 -1.522 40.079 1.00 53.44 86 LYS A CA 1
ATOM 683 C C . LYS A 1 86 ? -31.988 -1.494 41.504 1.00 53.44 86 LYS A C 1
ATOM 685 O O . LYS A 1 86 ? -32.537 -0.792 42.347 1.00 53.44 86 LYS A O 1
ATOM 690 N N . LYS A 1 87 ? -30.934 -2.262 41.805 1.00 56.22 87 LYS A N 1
ATOM 691 C CA . LYS A 1 87 ? -30.430 -2.470 43.171 1.00 56.22 87 LYS A CA 1
ATOM 692 C C . LYS A 1 87 ? -29.113 -1.767 43.514 1.00 56.22 87 LYS A C 1
ATOM 694 O O . LYS A 1 87 ? -28.921 -1.511 44.693 1.00 56.22 87 LYS A O 1
ATOM 699 N N . ASP A 1 88 ? -28.296 -1.343 42.546 1.00 54.53 88 ASP A N 1
ATOM 700 C CA . ASP A 1 88 ? -27.006 -0.694 42.837 1.00 54.53 88 ASP A CA 1
ATOM 701 C C . ASP A 1 88 ? -26.847 0.639 42.092 1.00 54.53 88 ASP A C 1
ATOM 703 O O . ASP A 1 88 ? -26.614 0.700 40.885 1.00 54.53 88 ASP A O 1
ATOM 707 N N . LYS A 1 89 ? -26.965 1.742 42.843 1.00 56.12 89 LYS A N 1
ATOM 708 C CA . LYS A 1 89 ? -26.812 3.136 42.383 1.00 56.12 89 LYS A CA 1
ATOM 709 C C . LYS A 1 89 ? -25.341 3.547 42.189 1.00 56.12 89 LYS A C 1
ATOM 711 O O . LYS A 1 89 ? -24.957 4.656 42.549 1.00 56.12 89 LYS A O 1
ATOM 716 N N . ILE A 1 90 ? -24.487 2.697 41.625 1.00 59.25 90 ILE A N 1
ATOM 717 C CA . ILE A 1 90 ? -23.163 3.176 41.200 1.00 59.25 90 ILE A CA 1
ATOM 718 C C . ILE A 1 90 ? -23.362 3.909 39.872 1.00 59.25 90 ILE A C 1
ATOM 720 O O . ILE A 1 90 ? -23.685 3.289 38.857 1.00 59.25 90 ILE A O 1
ATOM 724 N N . ILE A 1 91 ? -23.225 5.235 39.879 1.00 65.69 91 ILE A N 1
ATOM 725 C CA . ILE A 1 91 ? -23.284 6.064 38.669 1.00 65.69 91 ILE A CA 1
ATOM 726 C C . ILE A 1 91 ? -21.959 5.865 37.926 1.00 65.69 91 ILE A C 1
ATOM 728 O O . ILE A 1 91 ? -20.898 6.170 38.455 1.00 65.69 91 ILE A O 1
ATOM 732 N N . ASP A 1 92 ? -22.027 5.301 36.719 1.00 78.88 92 ASP A N 1
ATOM 733 C CA . ASP A 1 92 ? -20.876 5.233 35.815 1.00 78.88 92 ASP A CA 1
ATOM 734 C C . ASP A 1 92 ? -21.020 6.420 34.870 1.00 78.88 92 ASP A C 1
ATOM 736 O O . ASP A 1 92 ? -21.972 6.455 34.092 1.00 78.88 92 ASP A O 1
ATOM 740 N N . SER A 1 93 ? -20.143 7.411 35.009 1.00 85.62 93 SER A N 1
ATOM 741 C CA . SER A 1 93 ? -20.117 8.609 34.165 1.00 85.62 93 SER A CA 1
ATOM 742 C C . SER A 1 93 ? -19.338 8.402 32.864 1.00 85.62 93 SER A C 1
ATOM 744 O O . SER A 1 93 ? -19.237 9.327 32.060 1.00 85.62 93 SER A O 1
ATOM 746 N N . THR A 1 94 ? -18.777 7.209 32.645 1.00 90.69 94 THR A N 1
ATOM 747 C CA . THR A 1 94 ? -17.990 6.908 31.451 1.00 90.69 94 THR A CA 1
ATOM 748 C C . THR A 1 94 ? -18.900 6.824 30.230 1.00 90.69 94 THR A C 1
ATOM 750 O O . THR A 1 94 ? -19.783 5.964 30.144 1.00 90.69 94 THR A O 1
ATOM 753 N N . ILE A 1 95 ? -18.659 7.698 29.257 1.00 92.38 95 ILE A N 1
ATOM 754 C CA . ILE A 1 95 ? -19.342 7.687 27.965 1.00 92.38 95 ILE A CA 1
ATOM 755 C C . ILE A 1 95 ? -18.586 6.724 27.060 1.00 92.38 95 ILE A C 1
ATOM 757 O O . ILE A 1 95 ? -17.361 6.776 26.998 1.00 92.38 95 ILE A O 1
ATOM 761 N N . ARG A 1 96 ? -19.319 5.846 26.368 1.00 94.69 96 ARG A N 1
ATOM 762 C CA . ARG A 1 96 ? -18.752 4.859 25.444 1.00 94.69 96 ARG A CA 1
ATOM 763 C C . ARG A 1 96 ? -19.536 4.837 24.144 1.00 94.69 96 ARG A C 1
ATOM 765 O O . ARG A 1 96 ? -20.769 4.765 24.163 1.00 94.69 96 ARG A O 1
ATOM 772 N N . VAL A 1 97 ? -18.820 4.860 23.026 1.00 95.62 97 VAL A N 1
ATOM 773 C CA . VAL A 1 97 ? -19.404 4.859 21.681 1.00 95.62 97 VAL A CA 1
ATOM 774 C C . VAL A 1 97 ? -18.640 3.879 20.800 1.00 95.62 97 VAL A C 1
ATOM 776 O O . VAL A 1 97 ? -17.415 3.817 20.846 1.00 95.62 97 VAL A O 1
ATOM 779 N N . LEU A 1 98 ? -19.368 3.109 19.996 1.00 96.62 98 LEU A N 1
ATOM 780 C CA . LEU A 1 98 ? -18.815 2.268 18.942 1.00 96.62 98 LEU A CA 1
ATOM 781 C C . LEU A 1 98 ? -19.242 2.800 17.575 1.00 96.62 98 LEU A C 1
ATOM 783 O O . LEU A 1 98 ? -20.412 3.117 17.360 1.00 96.62 98 LEU A O 1
ATOM 787 N N . PHE A 1 99 ? -18.301 2.829 16.640 1.00 95.38 99 PHE A N 1
ATOM 788 C CA . PHE A 1 99 ? -18.556 3.073 15.227 1.00 95.38 99 PHE A CA 1
ATOM 789 C C . PHE A 1 99 ? -18.172 1.851 14.418 1.00 95.38 99 PHE A C 1
ATOM 791 O O . PHE A 1 99 ? -17.138 1.236 14.677 1.00 95.38 99 PHE A O 1
ATOM 798 N N . THR A 1 100 ? -18.974 1.531 13.410 1.00 95.50 100 THR A N 1
ATOM 799 C CA . THR A 1 100 ? -18.689 0.430 12.486 1.00 95.50 100 THR A CA 1
ATOM 800 C C . THR A 1 100 ? -18.920 0.866 11.049 1.00 95.50 100 THR A C 1
ATOM 802 O O . THR A 1 100 ? -19.931 1.514 10.767 1.00 95.50 100 THR A O 1
ATOM 805 N N . GLY A 1 101 ? -18.062 0.455 10.125 1.00 92.44 101 GLY A N 1
ATOM 806 C CA . GLY A 1 101 ? -18.257 0.704 8.698 1.00 92.44 101 GLY A CA 1
ATOM 807 C C . GLY A 1 101 ? -17.276 -0.078 7.838 1.00 92.44 101 GLY A C 1
ATOM 808 O O . GLY A 1 101 ? -16.439 -0.805 8.365 1.00 92.44 101 GLY A O 1
ATOM 809 N N . ASP A 1 102 ? -17.377 0.106 6.523 1.00 87.31 102 ASP A N 1
ATOM 810 C CA . ASP A 1 102 ? -16.390 -0.399 5.570 1.00 87.31 102 ASP A CA 1
ATOM 811 C C . ASP A 1 102 ? -15.860 0.758 4.725 1.00 87.31 102 ASP A C 1
ATOM 813 O O . ASP A 1 102 ? -16.634 1.603 4.272 1.00 87.31 102 ASP A O 1
ATOM 817 N N . ILE A 1 103 ? -14.553 0.770 4.478 1.00 82.75 103 ILE A N 1
ATOM 818 C CA . ILE A 1 103 ? -13.882 1.725 3.591 1.00 82.75 103 ILE A CA 1
ATOM 819 C C . ILE A 1 103 ? -13.062 0.926 2.590 1.00 82.75 103 ILE A C 1
ATOM 821 O O . ILE A 1 103 ? -12.070 0.329 2.988 1.00 82.75 103 ILE A O 1
ATOM 825 N N . LYS A 1 104 ? -13.442 0.920 1.304 1.00 75.69 104 LYS A N 1
ATOM 826 C CA . LYS A 1 104 ? -12.643 0.334 0.202 1.00 75.69 104 LYS A CA 1
ATOM 827 C C . LYS A 1 104 ? -11.939 -0.984 0.602 1.00 75.69 104 LYS A C 1
ATOM 829 O O . LYS A 1 104 ? -10.718 -1.026 0.761 1.00 75.69 104 LYS A O 1
ATOM 834 N N . GLU A 1 105 ? -12.738 -2.031 0.832 1.00 81.69 105 GLU A N 1
ATOM 835 C CA . GLU A 1 105 ? -12.281 -3.377 1.250 1.00 81.69 105 GLU A CA 1
ATOM 836 C C . GLU A 1 105 ? -11.613 -3.444 2.638 1.00 81.69 105 GLU A C 1
ATOM 838 O O . GLU A 1 105 ? -10.864 -4.370 2.941 1.00 81.69 105 GLU A O 1
ATOM 843 N N . THR A 1 106 ? -11.863 -2.457 3.494 1.00 87.50 106 THR A N 1
ATOM 844 C CA . THR A 1 106 ? -11.343 -2.411 4.865 1.00 87.50 106 THR A CA 1
ATOM 845 C C . THR A 1 106 ? -12.508 -2.379 5.836 1.00 87.50 106 THR A C 1
ATOM 847 O O . THR A 1 106 ? -13.295 -1.432 5.811 1.00 87.50 106 THR A O 1
ATOM 850 N N . ALA A 1 107 ? -12.613 -3.388 6.698 1.00 92.44 107 ALA A N 1
ATOM 851 C CA . ALA A 1 107 ? -13.579 -3.387 7.792 1.00 92.44 107 ALA A CA 1
ATOM 852 C C . ALA A 1 107 ? -13.070 -2.475 8.915 1.00 92.44 107 ALA A C 1
ATOM 854 O O . ALA A 1 107 ? -11.893 -2.537 9.279 1.00 92.44 107 ALA A O 1
ATOM 855 N N . LEU A 1 108 ? -13.943 -1.632 9.464 1.00 94.44 108 LEU A N 1
ATOM 856 C CA . LEU A 1 108 ? -13.591 -0.615 10.452 1.00 94.44 108 LEU A CA 1
ATOM 857 C C . LEU A 1 108 ? -14.457 -0.741 11.704 1.00 94.44 108 LEU A C 1
ATOM 859 O O . LEU A 1 108 ? -15.686 -0.721 11.623 1.00 94.44 108 LEU A O 1
ATOM 863 N N . ILE A 1 109 ? -13.800 -0.775 12.865 1.00 96.00 109 ILE A N 1
ATOM 864 C CA . ILE A 1 109 ? -14.411 -0.638 14.190 1.00 96.00 109 ILE A CA 1
ATOM 865 C C . ILE A 1 109 ? -13.691 0.489 14.929 1.00 96.00 109 ILE A C 1
ATOM 867 O O . ILE A 1 109 ? -12.474 0.454 15.059 1.00 96.00 109 ILE A O 1
ATOM 871 N N . SER A 1 110 ? -14.415 1.479 15.442 1.00 95.50 110 SER A N 1
ATOM 872 C CA . SER A 1 110 ? -13.843 2.504 16.321 1.00 95.50 110 SER A CA 1
ATOM 873 C C . SER A 1 110 ? -14.520 2.460 17.677 1.00 95.50 110 SER A C 1
ATOM 875 O O . SER A 1 110 ? -15.740 2.586 17.751 1.00 95.50 110 SER A O 1
ATOM 877 N N . TYR A 1 111 ? -13.744 2.287 18.740 1.00 96.56 111 TYR A N 1
ATOM 878 C CA . TYR A 1 111 ? -14.217 2.382 20.115 1.00 96.56 111 TYR A CA 1
ATOM 879 C C . TYR A 1 111 ? -13.767 3.697 20.722 1.00 96.56 111 TYR A C 1
ATOM 881 O O . TYR A 1 111 ? -12.582 4.021 20.682 1.00 96.56 111 TYR A O 1
ATOM 889 N N . GLN A 1 112 ? -14.715 4.432 21.293 1.00 95.56 112 GLN A N 1
ATOM 890 C CA . GLN A 1 112 ? -14.475 5.674 22.007 1.00 95.56 112 GLN A CA 1
ATOM 891 C C . GLN A 1 112 ? -14.902 5.543 23.464 1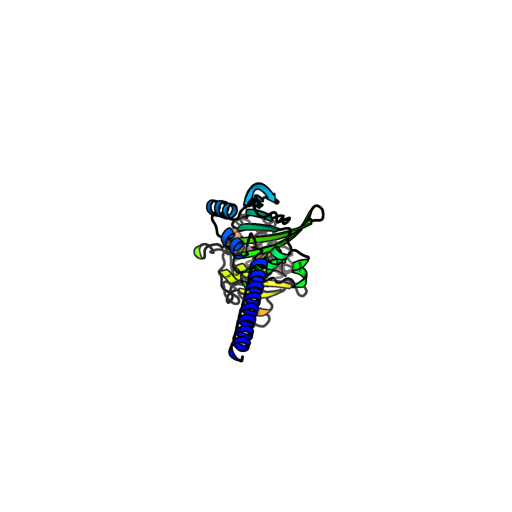.00 95.56 112 GLN A C 1
ATOM 893 O O . GLN A 1 112 ? -15.965 4.989 23.750 1.00 95.56 112 GLN A O 1
ATOM 898 N N . THR A 1 113 ? -14.096 6.087 24.370 1.00 95.38 113 THR A N 1
ATOM 899 C CA . THR A 1 113 ? -14.368 6.128 25.809 1.00 95.38 113 THR A CA 1
ATOM 900 C C . THR A 1 113 ? -13.862 7.432 26.422 1.00 95.38 113 THR A C 1
ATOM 902 O O . THR A 1 113 ? -12.865 7.991 25.967 1.00 95.38 113 THR A O 1
ATOM 905 N N . THR A 1 114 ? -14.520 7.923 27.470 1.00 94.81 114 THR A N 1
ATOM 906 C CA . THR A 1 114 ? -13.998 9.029 28.298 1.00 94.81 114 THR A CA 1
ATOM 907 C C . THR A 1 114 ? -13.076 8.547 29.422 1.00 94.81 114 THR A C 1
ATOM 909 O O . THR A 1 114 ? -12.468 9.360 30.116 1.00 94.81 114 THR A O 1
ATOM 912 N N . SER A 1 115 ? -12.948 7.229 29.618 1.00 93.69 115 SER A N 1
ATOM 913 C CA . SER A 1 115 ? -12.089 6.641 30.647 1.00 93.69 115 SER A CA 1
ATOM 914 C C . SER A 1 115 ? -10.688 6.363 30.107 1.00 93.69 115 SER A C 1
ATOM 916 O O . SER A 1 115 ? -10.495 5.469 29.283 1.00 93.69 115 SER A O 1
ATOM 918 N N . TYR A 1 116 ? -9.689 7.075 30.634 1.00 91.56 116 TYR A N 1
ATOM 919 C CA . TYR A 1 116 ? -8.284 6.792 30.323 1.00 91.56 116 TYR A CA 1
ATOM 920 C C . TYR A 1 116 ? -7.874 5.370 30.725 1.00 91.56 116 TYR A C 1
ATOM 922 O O . TYR A 1 116 ? -7.145 4.721 29.987 1.00 91.56 116 TYR A O 1
ATOM 930 N N . ALA A 1 117 ? -8.368 4.868 31.862 1.00 92.38 117 ALA A N 1
ATOM 931 C CA . ALA A 1 117 ? -8.031 3.528 32.339 1.00 92.38 117 ALA A CA 1
ATOM 932 C C . ALA A 1 117 ? -8.479 2.439 31.350 1.00 92.38 117 ALA A C 1
ATOM 934 O O . ALA A 1 117 ? -7.699 1.553 31.026 1.00 92.38 117 ALA A O 1
ATOM 935 N N . GLU A 1 118 ? -9.695 2.547 30.795 1.00 93.88 118 GLU A N 1
ATOM 936 C CA . GLU A 1 118 ? -10.162 1.594 29.776 1.00 93.88 118 GLU A CA 1
ATOM 937 C C . GLU A 1 118 ? -9.315 1.661 28.502 1.00 93.88 118 GLU A C 1
ATOM 939 O O . GLU A 1 118 ? -9.033 0.633 27.891 1.00 93.88 118 GLU A O 1
ATOM 944 N N . PHE A 1 119 ? -8.928 2.870 28.090 1.00 93.44 119 PHE A N 1
ATOM 945 C CA . PHE A 1 119 ? -8.083 3.085 26.921 1.00 93.44 119 PHE A CA 1
ATOM 946 C C . PHE A 1 119 ? -6.676 2.493 27.110 1.00 93.44 119 PHE A C 1
ATOM 948 O O . PHE A 1 119 ? -6.179 1.799 26.225 1.00 93.44 119 PHE A O 1
ATOM 955 N N . ASP A 1 120 ? -6.053 2.723 28.266 1.00 92.06 120 ASP A N 1
ATOM 956 C CA . ASP A 1 120 ? -4.717 2.216 28.596 1.00 92.06 120 ASP A CA 1
ATOM 957 C C . ASP A 1 120 ? -4.691 0.682 28.719 1.00 92.06 120 ASP A C 1
ATOM 959 O O . ASP A 1 120 ? -3.775 0.027 28.213 1.00 92.06 120 ASP A O 1
ATOM 963 N N . GLU A 1 121 ? -5.744 0.086 29.288 1.00 93.38 121 GLU A N 1
ATOM 964 C CA . GLU A 1 121 ? -5.933 -1.368 29.312 1.00 93.38 121 GLU A CA 1
ATOM 965 C C . GLU A 1 121 ? -6.023 -1.955 27.894 1.00 93.38 121 GLU A C 1
ATOM 967 O O . GLU A 1 121 ? -5.368 -2.960 27.606 1.00 93.38 121 GLU A O 1
ATOM 972 N N . LEU A 1 122 ? -6.775 -1.314 26.985 1.00 94.81 122 LEU A N 1
ATOM 973 C CA . LEU A 1 122 ? -6.849 -1.731 25.577 1.00 94.81 122 LEU A CA 1
ATOM 974 C C . LEU A 1 122 ? -5.488 -1.647 24.891 1.00 94.81 122 LEU A C 1
ATOM 976 O O . LEU A 1 122 ? -5.098 -2.591 24.207 1.00 94.81 122 LEU A O 1
ATOM 980 N N . LEU A 1 123 ? -4.749 -0.552 25.088 1.00 93.00 123 LEU A N 1
ATOM 981 C CA . LEU A 1 123 ? -3.413 -0.399 24.510 1.00 93.00 123 LEU A CA 1
ATOM 982 C C . LEU A 1 123 ? -2.434 -1.446 25.035 1.00 93.00 123 LEU A C 1
ATOM 984 O O . LEU A 1 123 ? -1.637 -1.984 24.265 1.00 93.00 123 LEU A O 1
ATOM 988 N N . THR A 1 124 ? -2.488 -1.737 26.331 1.00 93.25 124 THR A N 1
ATOM 989 C CA . THR A 1 124 ? -1.622 -2.733 26.964 1.00 93.25 124 THR A CA 1
ATOM 990 C C . THR A 1 124 ? -1.926 -4.135 26.441 1.00 93.25 124 THR A C 1
ATOM 992 O O . THR A 1 124 ? -1.002 -4.861 26.073 1.00 93.25 124 THR A O 1
ATOM 995 N N . ALA A 1 125 ? -3.208 -4.502 26.343 1.00 95.00 125 ALA A N 1
ATOM 996 C CA . ALA A 1 125 ? -3.634 -5.782 25.778 1.00 95.00 125 ALA A CA 1
ATOM 997 C C . ALA A 1 125 ? -3.241 -5.913 24.297 1.00 95.00 125 ALA A C 1
ATOM 999 O O . ALA A 1 125 ? -2.620 -6.896 23.910 1.00 95.00 125 ALA A O 1
ATOM 1000 N N . MET A 1 126 ? -3.496 -4.880 23.494 1.00 94.75 126 MET A N 1
ATOM 1001 C CA . MET A 1 126 ? -3.139 -4.840 22.075 1.00 94.75 126 MET A CA 1
ATOM 1002 C C . MET A 1 126 ? -1.627 -5.014 21.851 1.00 94.75 126 MET A C 1
ATOM 1004 O O . MET A 1 126 ? -1.208 -5.807 21.011 1.00 94.75 126 MET A O 1
ATOM 1008 N N . LYS A 1 127 ? -0.784 -4.313 22.622 1.00 93.88 127 LYS A N 1
ATOM 1009 C CA . LYS A 1 127 ? 0.681 -4.466 22.540 1.00 93.88 127 LYS A CA 1
ATOM 1010 C C . LYS A 1 127 ? 1.135 -5.874 22.924 1.00 93.88 127 LYS A C 1
ATOM 1012 O O . LYS A 1 127 ? 2.049 -6.412 22.302 1.00 93.88 127 LYS A O 1
ATOM 1017 N N . LYS A 1 128 ? 0.497 -6.481 23.930 1.00 95.44 128 LYS A N 1
ATOM 1018 C CA . LYS A 1 128 ? 0.774 -7.864 24.345 1.00 95.44 128 LYS A CA 1
ATOM 1019 C C . LYS A 1 128 ? 0.467 -8.872 23.231 1.00 95.44 128 LYS A C 1
ATOM 1021 O O . LYS A 1 128 ? 1.181 -9.863 23.116 1.00 95.44 128 LYS A O 1
ATOM 1026 N N . ASP A 1 129 ? -0.514 -8.573 22.385 1.00 95.50 129 ASP A N 1
ATOM 1027 C CA . ASP A 1 129 ? -0.882 -9.382 21.217 1.00 95.50 129 ASP A CA 1
ATOM 1028 C C . ASP A 1 129 ? 0.044 -9.180 20.003 1.00 95.50 129 ASP A C 1
ATOM 1030 O O . ASP A 1 129 ? -0.194 -9.737 18.934 1.00 95.50 129 ASP A O 1
ATOM 1034 N N . GLY A 1 130 ? 1.132 -8.416 20.151 1.00 94.69 130 GLY A N 1
ATOM 1035 C CA . GLY A 1 130 ? 2.172 -8.287 19.128 1.00 94.69 130 GLY A CA 1
ATOM 1036 C C . GLY A 1 130 ? 1.989 -7.112 18.170 1.00 94.69 130 GLY A C 1
ATOM 1037 O O . GLY A 1 130 ? 2.713 -7.026 17.175 1.00 94.69 130 GLY A O 1
ATOM 1038 N N . PHE A 1 131 ? 1.064 -6.195 18.461 1.00 94.94 131 PHE A N 1
ATOM 1039 C CA . PHE A 1 131 ? 0.980 -4.918 17.757 1.00 94.94 131 PHE A CA 1
ATOM 1040 C C . PHE A 1 131 ? 2.151 -4.020 18.135 1.00 94.94 131 PHE A C 1
ATOM 1042 O O . PHE A 1 131 ? 2.429 -3.788 19.314 1.00 94.94 131 PHE A O 1
ATOM 1049 N N . TYR A 1 132 ? 2.798 -3.459 17.120 1.00 92.06 132 TYR A N 1
ATOM 1050 C CA . TYR A 1 132 ? 3.931 -2.559 17.285 1.00 92.06 132 TYR A CA 1
ATOM 1051 C C . TYR A 1 132 ? 3.653 -1.208 16.624 1.00 92.06 132 TYR A C 1
ATOM 1053 O O . TYR A 1 132 ? 2.791 -1.094 15.754 1.00 92.06 132 TYR A O 1
ATOM 1061 N N . CYS A 1 133 ? 4.383 -0.179 17.049 1.00 89.56 133 CYS A N 1
ATOM 1062 C CA . CYS A 1 133 ? 4.396 1.139 16.423 1.00 89.56 133 CYS A CA 1
ATOM 1063 C C . CYS A 1 133 ? 5.845 1.578 16.209 1.00 89.56 133 CYS A C 1
ATOM 1065 O O . CYS A 1 133 ? 6.709 1.300 17.043 1.00 89.56 133 CYS A O 1
ATOM 1067 N N . ASN A 1 134 ? 6.107 2.292 15.116 1.00 84.81 134 ASN A N 1
ATOM 1068 C CA . ASN A 1 134 ? 7.438 2.844 14.845 1.00 84.81 134 ASN A CA 1
ATOM 1069 C C . ASN A 1 134 ? 7.643 4.218 15.510 1.00 84.81 134 ASN A C 1
ATOM 1071 O O . ASN A 1 134 ? 8.762 4.726 15.558 1.00 84.81 134 ASN A O 1
ATOM 1075 N N . THR A 1 135 ? 6.574 4.819 16.038 1.00 82.38 135 THR A N 1
ATOM 1076 C CA . THR A 1 135 ? 6.618 6.078 16.787 1.00 82.38 135 THR A CA 1
ATOM 1077 C C . THR A 1 135 ? 7.173 5.855 18.205 1.00 82.38 135 THR A C 1
ATOM 1079 O O . THR A 1 135 ? 6.827 4.852 18.839 1.00 82.38 135 THR A O 1
ATOM 1082 N N . PRO A 1 136 ? 7.993 6.777 18.751 1.00 74.81 136 PRO A N 1
ATOM 1083 C CA . PRO A 1 136 ? 8.495 6.684 20.122 1.00 74.81 136 PRO A CA 1
ATOM 1084 C C . PRO A 1 136 ? 7.381 6.534 21.168 1.00 74.81 136 PRO A C 1
ATOM 1086 O O . PRO A 1 136 ? 6.338 7.181 21.085 1.00 74.81 136 PRO A O 1
ATOM 1089 N N . ALA A 1 137 ? 7.632 5.733 22.209 1.00 67.00 137 ALA A N 1
ATOM 1090 C CA . ALA A 1 137 ? 6.633 5.371 23.222 1.00 67.00 137 ALA A CA 1
ATOM 1091 C C . ALA A 1 137 ? 5.975 6.570 23.936 1.00 67.00 137 ALA A C 1
ATOM 1093 O O . ALA A 1 137 ? 4.809 6.479 24.319 1.00 67.00 137 ALA A O 1
ATOM 1094 N N . ALA A 1 138 ? 6.693 7.688 24.086 1.00 62.75 138 ALA A N 1
ATOM 1095 C CA . ALA A 1 138 ? 6.179 8.902 24.721 1.00 62.75 138 ALA A CA 1
ATOM 1096 C C . ALA A 1 138 ? 5.050 9.582 23.917 1.00 62.75 138 ALA A C 1
ATOM 1098 O O . ALA A 1 138 ? 4.173 10.201 24.512 1.00 62.75 138 ALA A O 1
ATOM 1099 N N . ALA A 1 139 ? 5.026 9.425 22.588 1.00 67.62 139 ALA A N 1
ATOM 1100 C CA . ALA A 1 139 ? 4.038 10.074 21.723 1.00 67.6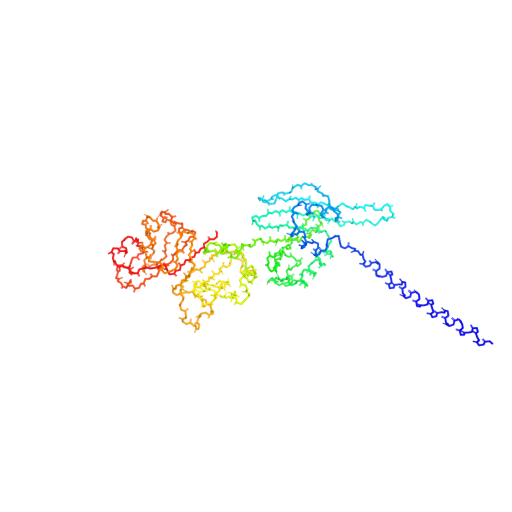2 139 ALA A CA 1
ATOM 1101 C C . ALA A 1 139 ? 2.644 9.425 21.804 1.00 67.62 139 ALA A C 1
ATOM 1103 O O . ALA A 1 139 ? 1.636 10.086 21.572 1.00 67.62 139 ALA A O 1
ATOM 1104 N N . ALA A 1 140 ? 2.556 8.148 22.197 1.00 60.88 140 ALA A N 1
ATOM 1105 C CA . ALA A 1 140 ? 1.303 7.385 22.193 1.00 60.88 140 ALA A CA 1
ATOM 1106 C C . ALA A 1 140 ? 0.220 7.900 23.160 1.00 60.88 140 ALA A C 1
ATOM 1108 O O . ALA A 1 140 ? -0.931 7.478 23.058 1.00 60.88 140 ALA A O 1
ATOM 1109 N N . GLN A 1 141 ? 0.570 8.788 24.096 1.00 65.69 141 GLN A N 1
ATOM 1110 C CA . GLN A 1 141 ? -0.363 9.371 25.071 1.00 65.69 141 GLN A CA 1
ATOM 1111 C C . GLN A 1 141 ? -0.871 10.769 24.676 1.00 65.69 141 GLN A C 1
ATOM 1113 O O . GLN A 1 141 ? -1.882 11.240 25.213 1.00 65.69 141 GLN A O 1
ATOM 1118 N N . THR A 1 142 ? -0.170 11.441 23.763 1.00 70.31 142 THR A N 1
ATOM 1119 C CA . THR A 1 142 ? -0.408 12.847 23.406 1.00 70.31 142 THR A CA 1
ATOM 1120 C C . THR A 1 142 ? -0.771 13.036 21.944 1.00 70.31 142 THR A C 1
ATOM 1122 O O . THR A 1 142 ? -1.427 14.020 21.616 1.00 70.31 142 THR A O 1
ATOM 1125 N N . GLU A 1 143 ? -0.404 12.091 21.081 1.00 81.69 143 GLU A N 1
ATOM 1126 C CA . GLU A 1 143 ? -0.591 12.181 19.639 1.00 81.69 143 GLU A CA 1
ATOM 1127 C C . GLU A 1 143 ? -1.224 10.903 19.073 1.00 81.69 143 GLU A C 1
ATOM 1129 O O . GLU A 1 143 ? -1.085 9.820 19.653 1.00 81.69 143 GLU A O 1
ATOM 1134 N N . PRO A 1 144 ? -1.942 11.004 17.942 1.00 85.56 144 PRO A N 1
ATOM 1135 C CA . PRO A 1 144 ? -2.385 9.834 17.201 1.00 85.56 144 PRO A CA 1
ATOM 1136 C C . PRO A 1 144 ? -1.204 8.942 16.812 1.00 85.56 144 PRO A C 1
ATOM 1138 O O . PRO A 1 144 ? -0.263 9.398 16.166 1.00 85.56 144 PRO A O 1
ATOM 1141 N N . VAL A 1 145 ? -1.272 7.659 17.163 1.00 91.50 145 VAL A N 1
ATOM 1142 C CA . VAL A 1 145 ? -0.254 6.661 16.812 1.00 91.50 145 VAL A CA 1
ATOM 1143 C C . VAL A 1 145 ? -0.890 5.536 16.011 1.00 91.50 145 VAL A C 1
ATOM 1145 O O . VAL A 1 145 ? -2.020 5.120 16.278 1.00 91.50 145 VAL A O 1
ATOM 1148 N N . LEU A 1 146 ? -0.150 5.054 15.012 1.00 93.44 146 LEU A N 1
ATOM 1149 C CA . LEU A 1 146 ? -0.508 3.898 14.205 1.00 93.44 146 LEU A CA 1
ATOM 1150 C C . LEU A 1 146 ? 0.219 2.659 14.732 1.00 93.44 146 LEU A C 1
ATOM 1152 O O . LEU A 1 146 ? 1.447 2.597 14.749 1.00 93.44 146 LEU A O 1
ATOM 1156 N N . PHE A 1 147 ? -0.561 1.664 15.127 1.00 94.94 147 PHE A N 1
ATOM 1157 C CA . PHE A 1 147 ? -0.092 0.325 15.436 1.00 94.94 147 PHE A CA 1
ATOM 1158 C C . PHE A 1 147 ? -0.426 -0.620 14.289 1.00 94.94 147 PHE A C 1
ATOM 1160 O O . PHE A 1 147 ? -1.462 -0.474 13.634 1.00 94.94 147 PHE A O 1
ATOM 1167 N N . GLN A 1 148 ? 0.438 -1.600 14.056 1.00 95.56 148 GLN A N 1
ATOM 1168 C CA . GLN A 1 148 ? 0.304 -2.548 12.954 1.00 95.56 148 GLN A CA 1
ATOM 1169 C C . GLN A 1 148 ? 0.580 -3.968 13.447 1.00 95.56 148 GLN A C 1
ATOM 1171 O O . GLN A 1 148 ? 1.434 -4.177 14.312 1.00 95.56 148 GLN A O 1
ATOM 1176 N N . HIS A 1 149 ? -0.172 -4.925 12.909 1.00 96.00 149 HIS A N 1
ATOM 1177 C CA . HIS A 1 149 ? 0.070 -6.352 13.074 1.00 96.00 149 HIS A CA 1
ATOM 1178 C C . HIS A 1 149 ? -0.662 -7.118 11.970 1.00 96.00 149 HIS A C 1
ATOM 1180 O O . HIS A 1 149 ? -1.894 -7.074 11.897 1.00 96.00 149 HIS A O 1
ATOM 1186 N N . ASN A 1 150 ? 0.076 -7.850 11.138 1.00 95.38 150 ASN A N 1
ATOM 1187 C CA . ASN A 1 150 ? -0.470 -8.603 10.012 1.00 95.38 150 ASN A CA 1
ATOM 1188 C C . ASN A 1 150 ? -1.359 -7.723 9.105 1.00 95.38 150 ASN A C 1
ATOM 1190 O O . ASN A 1 150 ? -0.942 -6.659 8.660 1.00 95.38 150 ASN A O 1
ATOM 1194 N N . ASP A 1 151 ? -2.598 -8.135 8.838 1.00 95.12 151 ASP A N 1
ATOM 1195 C CA . ASP A 1 151 ? -3.594 -7.418 8.035 1.00 95.12 151 ASP A CA 1
ATOM 1196 C C . ASP A 1 151 ? -4.413 -6.379 8.833 1.00 95.12 151 ASP A C 1
ATOM 1198 O O . ASP A 1 151 ? -5.359 -5.782 8.306 1.00 95.12 151 ASP A O 1
ATOM 1202 N N . ILE A 1 152 ? -4.045 -6.118 10.093 1.00 96.19 152 ILE A N 1
ATOM 1203 C CA . ILE A 1 152 ? -4.762 -5.216 10.999 1.00 96.19 152 ILE A CA 1
ATOM 1204 C C . ILE A 1 152 ? -3.909 -3.992 11.328 1.00 96.19 152 ILE A C 1
ATOM 1206 O O . ILE A 1 152 ? -2.720 -4.077 11.639 1.00 96.19 152 ILE A O 1
ATOM 1210 N N . THR A 1 153 ? -4.550 -2.827 11.316 1.00 95.56 153 THR A N 1
ATOM 1211 C CA . THR A 1 153 ? -3.986 -1.598 11.870 1.00 95.56 153 THR A CA 1
ATOM 1212 C C . THR A 1 153 ? -4.890 -1.019 12.943 1.00 95.56 153 THR A C 1
ATOM 1214 O O . THR A 1 153 ? -6.110 -1.192 12.914 1.00 95.56 153 THR A O 1
ATOM 1217 N N . VAL A 1 154 ? -4.288 -0.336 13.911 1.00 95.50 154 VAL A N 1
ATOM 1218 C CA . VAL A 1 154 ? -5.009 0.357 14.976 1.00 95.50 154 VAL A CA 1
ATOM 1219 C C . VAL A 1 154 ? -4.499 1.780 15.065 1.00 95.50 154 VAL A C 1
ATOM 1221 O O . VAL A 1 154 ? -3.319 2.003 15.317 1.00 95.50 154 VAL A O 1
ATOM 1224 N N . ARG A 1 155 ? -5.381 2.756 14.866 1.00 94.19 155 ARG A N 1
ATOM 1225 C CA . ARG A 1 155 ? -5.065 4.171 15.071 1.00 94.19 155 ARG A CA 1
ATOM 1226 C C . ARG A 1 155 ? -5.657 4.656 16.380 1.00 94.19 155 ARG A C 1
ATOM 1228 O O . ARG A 1 155 ? -6.845 4.448 16.631 1.00 94.19 155 ARG A O 1
ATOM 1235 N N . THR A 1 156 ? -4.850 5.324 17.191 1.00 93.81 156 THR A N 1
ATOM 1236 C CA . THR A 1 156 ? -5.338 6.030 18.377 1.00 93.81 156 THR A CA 1
ATOM 1237 C C . THR A 1 156 ? -5.682 7.470 18.031 1.00 93.81 156 THR A C 1
ATOM 1239 O O . THR A 1 156 ? -5.040 8.081 17.182 1.00 93.81 156 THR A O 1
ATOM 1242 N N . PHE A 1 157 ? -6.695 8.032 18.686 1.00 90.75 157 PHE A N 1
ATOM 1243 C CA . PHE A 1 157 ? -7.013 9.454 18.579 1.00 90.75 157 PHE A CA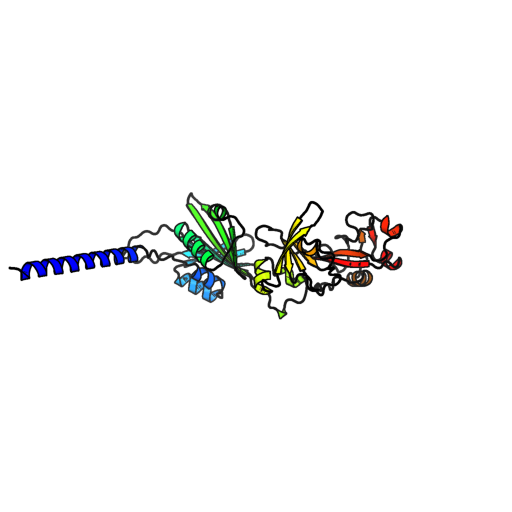 1
ATOM 1244 C C . PHE A 1 157 ? -7.497 9.991 19.919 1.00 90.75 157 PHE A C 1
ATOM 1246 O O . PHE A 1 157 ? -8.005 9.246 20.760 1.00 90.75 157 PHE A O 1
ATOM 1253 N N . PHE A 1 158 ? -7.392 11.306 20.076 1.00 90.88 158 PHE A N 1
ATOM 1254 C CA . PHE A 1 158 ? -7.912 12.022 21.227 1.00 90.88 158 PHE A CA 1
ATOM 1255 C C . PHE A 1 158 ? -8.676 13.246 20.735 1.00 90.88 158 PHE A C 1
ATOM 1257 O O . PHE A 1 158 ? -8.228 13.931 19.816 1.00 90.88 158 PHE A O 1
ATOM 1264 N N . SER A 1 159 ? -9.812 13.541 21.350 1.00 90.50 159 SER A N 1
ATOM 1265 C CA . SER A 1 159 ? -10.512 14.809 21.153 1.00 90.50 159 SER A CA 1
ATOM 1266 C C . SER A 1 159 ? -10.938 15.375 22.499 1.00 90.50 159 SER A C 1
ATOM 1268 O O . SER A 1 159 ? -11.055 14.646 23.482 1.00 90.50 159 SER A O 1
ATOM 1270 N N . VAL A 1 160 ? -11.139 16.687 22.563 1.00 91.06 160 VAL A N 1
ATOM 1271 C CA . VAL A 1 160 ? -11.712 17.343 23.739 1.00 91.06 160 VAL A CA 1
ATOM 1272 C C . VAL A 1 160 ? -13.036 17.954 23.312 1.00 91.06 160 VAL A C 1
ATOM 1274 O O . VAL A 1 160 ? -13.085 18.730 22.361 1.00 91.06 160 VAL A O 1
ATOM 1277 N N . THR A 1 161 ? -14.111 17.580 23.996 1.00 88.94 161 THR A N 1
ATOM 1278 C CA . THR A 1 161 ? -15.455 18.123 23.775 1.00 88.94 161 THR A CA 1
ATOM 1279 C C . THR A 1 161 ? -16.004 18.529 25.132 1.00 88.94 161 THR A C 1
ATOM 1281 O O . THR A 1 161 ? -16.015 17.711 26.048 1.00 88.94 161 THR A O 1
ATOM 1284 N N . ASP A 1 162 ? -16.382 19.798 25.289 1.00 89.25 162 ASP A N 1
ATOM 1285 C CA . ASP A 1 162 ? -16.898 20.356 26.548 1.00 89.25 162 ASP A CA 1
ATOM 1286 C C . ASP A 1 162 ? -16.005 20.062 27.771 1.00 89.25 162 ASP A C 1
ATOM 1288 O O . ASP A 1 162 ? -16.472 19.664 28.836 1.00 89.25 162 ASP A O 1
ATOM 1292 N N . SER A 1 163 ? -14.687 20.234 27.614 1.00 89.00 163 SER A N 1
ATOM 1293 C CA . SER A 1 163 ? -13.656 19.929 28.629 1.00 89.00 163 SER A CA 1
ATOM 1294 C C . SER A 1 163 ? -13.502 18.445 28.998 1.00 89.00 163 SER A C 1
ATOM 1296 O O . SER A 1 163 ? -12.697 18.109 29.867 1.00 89.00 163 SER A O 1
ATOM 1298 N N . ILE A 1 164 ? -14.214 17.539 28.326 1.00 89.31 164 ILE A N 1
ATOM 1299 C CA . ILE A 1 164 ? -14.078 16.094 28.505 1.00 89.31 164 ILE A CA 1
ATOM 1300 C C . ILE A 1 164 ? -13.162 15.550 27.409 1.00 89.31 164 ILE A C 1
ATOM 1302 O O . ILE A 1 164 ? -13.424 15.712 26.215 1.00 89.31 164 ILE A O 1
ATOM 1306 N N . LYS A 1 165 ? -12.075 14.888 27.819 1.00 91.94 165 LYS A N 1
ATOM 1307 C CA . LYS A 1 165 ? -11.172 14.194 26.897 1.00 91.94 165 LYS A CA 1
ATOM 1308 C C . LYS A 1 165 ? -11.784 12.850 26.496 1.00 91.94 165 LYS A C 1
ATOM 1310 O O . LYS A 1 165 ? -12.052 12.002 27.343 1.00 91.94 165 LYS A O 1
ATOM 1315 N N . ASN A 1 166 ? -11.989 12.672 25.199 1.00 93.31 166 ASN A N 1
ATOM 1316 C CA . ASN A 1 166 ? -12.417 11.432 24.571 1.00 93.31 166 ASN A CA 1
ATOM 1317 C C . ASN A 1 166 ? -11.200 10.716 23.987 1.00 93.31 166 ASN A C 1
ATOM 1319 O O . ASN A 1 166 ? -10.381 11.318 23.291 1.00 93.31 166 ASN A O 1
ATOM 1323 N N . TYR A 1 167 ? -11.113 9.423 24.259 1.00 94.31 167 TYR A N 1
ATOM 1324 C CA . TYR A 1 167 ? -10.068 8.522 23.801 1.00 94.31 167 TYR A CA 1
ATOM 1325 C C . TYR A 1 167 ? -10.656 7.576 22.764 1.00 94.31 167 TYR A C 1
ATOM 1327 O O . TYR A 1 167 ? -11.747 7.053 22.984 1.00 94.31 167 TYR A O 1
ATOM 1335 N N . ALA A 1 168 ? -9.954 7.333 21.659 1.00 94.25 168 ALA A N 1
ATOM 1336 C CA . ALA A 1 168 ? -10.434 6.459 20.597 1.00 94.25 168 ALA A CA 1
ATOM 1337 C C . ALA A 1 168 ? -9.375 5.446 20.151 1.00 94.25 168 ALA A C 1
ATOM 1339 O O . ALA A 1 168 ? -8.216 5.814 19.961 1.00 94.25 168 ALA A O 1
ATOM 1340 N N . LEU A 1 169 ? -9.796 4.200 19.908 1.00 95.38 169 LEU A N 1
ATOM 1341 C CA . LEU A 1 169 ? -9.055 3.214 19.117 1.00 95.38 169 LEU A CA 1
ATOM 1342 C C . LEU A 1 169 ? -9.869 2.843 17.882 1.00 95.38 169 LEU A C 1
ATOM 1344 O O . LEU A 1 169 ? -10.968 2.302 17.995 1.00 95.38 169 LEU A O 1
ATOM 1348 N N . GLN A 1 170 ? -9.305 3.094 16.708 1.00 95.31 170 GLN A N 1
ATOM 1349 C CA . GLN A 1 170 ? -9.865 2.698 15.427 1.00 95.31 170 GLN A CA 1
ATOM 1350 C C . GLN A 1 170 ? -9.105 1.490 14.891 1.00 95.31 170 GLN A C 1
ATOM 1352 O O . GLN A 1 170 ? -7.972 1.622 14.439 1.00 95.31 170 GLN A O 1
ATOM 1357 N N . VAL A 1 171 ? -9.747 0.329 14.925 1.00 96.50 171 VAL A N 1
ATOM 1358 C CA . VAL A 1 171 ? -9.260 -0.928 14.365 1.00 96.50 171 VAL A CA 1
ATOM 1359 C C . VAL A 1 171 ? -9.726 -1.037 12.918 1.00 96.50 171 VAL A C 1
ATOM 1361 O O . VAL A 1 171 ? -10.915 -0.906 12.620 1.00 96.50 171 VAL A O 1
ATOM 1364 N N . GLN A 1 172 ? -8.785 -1.291 12.020 1.00 95.12 172 GLN A N 1
ATOM 1365 C CA . GLN A 1 172 ? -9.024 -1.492 10.600 1.00 95.12 172 GLN A CA 1
ATOM 1366 C C . GLN A 1 172 ? -8.422 -2.823 10.175 1.00 95.12 172 GLN A C 1
ATOM 1368 O O . GLN A 1 172 ? -7.230 -3.051 10.379 1.00 95.12 172 GLN A O 1
ATOM 1373 N N . LYS A 1 173 ? -9.230 -3.686 9.558 1.00 95.25 173 LYS A N 1
ATOM 1374 C CA . LYS A 1 173 ? -8.757 -4.927 8.942 1.00 95.25 173 LYS A CA 1
ATOM 1375 C C . LYS A 1 173 ? -8.822 -4.795 7.430 1.00 95.25 173 LYS A C 1
ATOM 1377 O O . LYS A 1 173 ? -9.912 -4.633 6.877 1.00 95.25 173 LYS A O 1
ATOM 1382 N N . LYS A 1 174 ? -7.668 -4.875 6.771 1.00 94.25 174 LYS A N 1
ATOM 1383 C CA . LYS A 1 174 ? -7.576 -4.844 5.313 1.00 94.25 174 LYS A CA 1
ATOM 1384 C C . LYS A 1 174 ? -7.870 -6.234 4.760 1.00 94.25 174 LYS A C 1
ATOM 1386 O O . LYS A 1 174 ? -7.277 -7.216 5.192 1.00 94.25 174 LYS A O 1
ATOM 1391 N N . ILE A 1 175 ? -8.767 -6.317 3.785 1.00 92.38 175 ILE A N 1
ATOM 1392 C CA . ILE A 1 175 ? -8.905 -7.525 2.973 1.00 92.38 175 ILE A CA 1
ATOM 1393 C C . ILE A 1 175 ? -7.786 -7.482 1.931 1.00 92.38 175 ILE A C 1
ATOM 1395 O O . ILE A 1 175 ? -7.743 -6.578 1.096 1.00 92.38 175 ILE A O 1
ATOM 1399 N N . LEU A 1 176 ? -6.847 -8.420 2.035 1.00 93.50 176 LEU A N 1
ATOM 1400 C CA . LEU A 1 176 ? -5.774 -8.595 1.059 1.00 93.50 176 LEU A CA 1
ATOM 1401 C C . LEU A 1 176 ? -6.268 -9.477 -0.102 1.00 93.50 176 LEU A C 1
ATOM 1403 O O . LEU A 1 176 ? -7.113 -10.349 0.128 1.00 93.50 176 LEU A O 1
ATOM 1407 N N . PRO A 1 177 ? -5.775 -9.262 -1.336 1.00 93.56 177 PRO A N 1
ATOM 1408 C CA . PRO A 1 177 ? -6.167 -10.070 -2.492 1.00 93.56 177 PRO A CA 1
ATOM 1409 C C . PRO A 1 177 ? -5.781 -11.541 -2.291 1.00 93.56 177 PRO A C 1
ATOM 1411 O O . PRO A 1 177 ? -4.877 -11.845 -1.515 1.00 93.56 177 PRO A O 1
ATOM 1414 N N . ASN A 1 178 ? -6.433 -12.475 -2.993 1.00 92.50 178 ASN A N 1
ATOM 1415 C CA . ASN A 1 178 ? -5.981 -13.866 -2.943 1.00 92.50 178 ASN A CA 1
ATOM 1416 C C . ASN A 1 178 ? -4.670 -14.029 -3.732 1.00 92.50 178 ASN A C 1
ATOM 1418 O O . ASN A 1 178 ? -4.480 -13.356 -4.745 1.00 92.50 178 ASN A O 1
ATOM 1422 N N . PRO A 1 179 ? -3.811 -15.008 -3.381 1.00 89.62 179 PRO A N 1
ATOM 1423 C CA . PRO A 1 179 ? -2.565 -15.281 -4.112 1.00 89.62 179 PRO A CA 1
ATOM 1424 C C . PRO A 1 179 ? -2.723 -15.479 -5.616 1.00 89.62 179 PRO A C 1
ATOM 1426 O O . PRO A 1 179 ? -1.841 -15.094 -6.373 1.00 89.62 179 PRO A O 1
ATOM 1429 N N . LYS A 1 180 ? -3.851 -16.047 -6.050 1.00 90.44 180 LYS A N 1
ATOM 1430 C CA . LYS A 1 180 ? -4.154 -16.279 -7.470 1.00 90.44 180 LYS A CA 1
ATOM 1431 C C . LYS A 1 180 ? -4.544 -15.008 -8.228 1.00 90.44 180 LYS A C 1
ATOM 1433 O O . LYS A 1 180 ? -4.506 -15.006 -9.454 1.00 90.44 180 LYS A O 1
ATOM 1438 N N . ASP A 1 181 ? -4.916 -13.957 -7.505 1.00 91.81 181 ASP A N 1
ATOM 1439 C CA . ASP A 1 181 ? -5.409 -12.706 -8.077 1.00 91.81 181 ASP A CA 1
ATOM 1440 C C . ASP A 1 181 ? -4.272 -11.686 -8.277 1.00 91.81 181 ASP A C 1
ATOM 1442 O O . ASP A 1 181 ? -4.471 -10.689 -8.961 1.00 91.81 181 ASP A O 1
ATOM 1446 N N . VAL A 1 182 ? -3.073 -11.937 -7.730 1.00 95.06 182 VAL A N 1
ATOM 1447 C CA . VAL A 1 182 ? -1.893 -11.066 -7.874 1.00 95.06 182 VAL A CA 1
ATOM 1448 C C . VAL A 1 182 ? -1.066 -11.512 -9.081 1.00 95.06 182 VAL A C 1
ATOM 1450 O O . VAL A 1 182 ? -0.156 -12.335 -8.953 1.00 95.06 182 VAL A O 1
ATOM 1453 N N . ASN A 1 183 ? -1.389 -10.967 -10.256 1.00 94.38 183 ASN A N 1
ATOM 1454 C CA . ASN A 1 183 ? -0.773 -11.361 -11.529 1.00 94.38 183 ASN A CA 1
ATOM 1455 C C . ASN A 1 183 ? 0.023 -10.226 -12.180 1.00 94.38 183 ASN A C 1
ATOM 1457 O O . ASN A 1 183 ? 1.030 -10.485 -12.837 1.00 94.38 183 ASN A O 1
ATOM 1461 N N . PHE A 1 184 ? -0.400 -8.980 -11.974 1.00 97.00 184 PHE A N 1
ATOM 1462 C CA . PHE A 1 184 ? 0.206 -7.792 -12.566 1.00 97.00 184 PHE A CA 1
ATOM 1463 C C . PHE A 1 184 ? 0.903 -6.930 -11.514 1.00 97.00 184 PHE A C 1
ATOM 1465 O O . PHE A 1 184 ? 0.576 -6.985 -10.326 1.00 97.00 184 PHE A O 1
ATOM 1472 N N . GLY A 1 185 ? 1.826 -6.075 -11.961 1.00 96.31 185 GLY A N 1
ATOM 1473 C CA . GLY A 1 185 ? 2.461 -5.074 -11.098 1.00 96.31 185 GLY A CA 1
ATOM 1474 C C . GLY A 1 185 ? 1.443 -4.138 -10.431 1.00 96.31 185 GLY A C 1
ATOM 1475 O O . GLY A 1 185 ? 1.622 -3.772 -9.277 1.00 96.31 185 GLY A O 1
ATOM 1476 N N . ASP A 1 186 ? 0.323 -3.829 -11.091 1.00 97.00 186 ASP A N 1
ATOM 1477 C CA . ASP A 1 186 ? -0.775 -3.043 -10.511 1.00 97.00 186 ASP A CA 1
ATOM 1478 C C . ASP A 1 186 ? -1.415 -3.684 -9.274 1.00 97.00 186 ASP A C 1
ATOM 1480 O O . ASP A 1 186 ? -1.859 -2.974 -8.373 1.00 97.00 186 ASP A O 1
ATOM 1484 N N . ASP A 1 187 ? -1.476 -5.017 -9.206 1.00 96.69 187 ASP A N 1
ATOM 1485 C CA . ASP A 1 187 ? -2.123 -5.717 -8.087 1.00 96.69 187 ASP A CA 1
ATOM 1486 C C . ASP A 1 187 ? -1.326 -5.540 -6.783 1.00 96.69 187 ASP A C 1
ATOM 1488 O O . ASP A 1 187 ? -1.865 -5.660 -5.681 1.00 96.69 187 ASP A O 1
ATOM 1492 N N . LEU A 1 188 ? -0.046 -5.178 -6.904 1.00 97.06 188 LEU A N 1
ATOM 1493 C CA . LEU A 1 188 ? 0.827 -4.861 -5.785 1.00 97.06 188 LEU A CA 1
ATOM 1494 C C . LEU A 1 188 ? 0.445 -3.555 -5.065 1.00 97.06 188 LEU A C 1
ATOM 1496 O O . LEU A 1 188 ? 0.761 -3.390 -3.887 1.00 97.06 188 LEU A O 1
ATOM 1500 N N . LEU A 1 189 ? -0.311 -2.660 -5.714 1.00 95.69 189 LEU A N 1
ATOM 1501 C CA . LEU A 1 189 ? -0.814 -1.428 -5.089 1.00 95.69 189 LEU A CA 1
ATOM 1502 C C . LEU A 1 189 ? -1.786 -1.705 -3.927 1.00 95.69 189 LEU A C 1
ATOM 1504 O O . LEU A 1 189 ? -1.987 -0.846 -3.067 1.00 95.69 189 LEU A O 1
ATOM 1508 N N . ALA A 1 190 ? -2.360 -2.913 -3.850 1.00 94.38 190 ALA A N 1
ATOM 1509 C CA . ALA A 1 190 ? -3.200 -3.326 -2.726 1.00 94.38 190 ALA A CA 1
ATOM 1510 C C . ALA A 1 190 ? -2.426 -3.410 -1.392 1.00 94.38 190 ALA A C 1
ATOM 1512 O O . ALA A 1 190 ? -3.030 -3.290 -0.320 1.00 94.38 190 ALA A O 1
ATOM 1513 N N . PHE A 1 191 ? -1.099 -3.581 -1.438 1.00 95.81 191 PHE A N 1
ATOM 1514 C CA . PHE A 1 191 ? -0.233 -3.734 -0.267 1.00 95.81 191 PHE A CA 1
ATOM 1515 C C . PHE A 1 191 ? 0.366 -2.391 0.160 1.00 95.81 191 PHE A C 1
ATOM 1517 O O . PHE A 1 191 ? 1.560 -2.129 0.040 1.00 95.81 191 PHE A O 1
ATOM 1524 N N . ASN A 1 192 ? -0.478 -1.521 0.705 1.00 94.06 192 ASN A N 1
ATOM 1525 C CA . ASN A 1 192 ? -0.113 -0.148 1.065 1.00 94.06 192 ASN A CA 1
ATOM 1526 C C . ASN A 1 192 ? 0.635 0.008 2.410 1.00 94.06 192 ASN A C 1
ATOM 1528 O O . ASN A 1 192 ? 0.629 1.098 2.992 1.00 94.06 192 ASN A O 1
ATOM 1532 N N . SER A 1 193 ? 1.273 -1.054 2.911 1.00 95.62 193 SER A N 1
ATOM 1533 C CA . SER A 1 193 ? 2.185 -0.986 4.056 1.00 95.62 193 SER A CA 1
ATOM 1534 C C . SER A 1 193 ? 3.223 -2.110 4.052 1.00 95.62 193 SER A C 1
ATOM 1536 O O . SER A 1 193 ? 2.973 -3.203 3.539 1.00 95.62 193 SER A O 1
ATOM 1538 N N . HIS A 1 194 ? 4.371 -1.864 4.689 1.00 96.31 194 HIS A N 1
ATOM 1539 C CA . HIS A 1 194 ? 5.413 -2.875 4.895 1.00 96.31 194 HIS A CA 1
ATOM 1540 C C . HIS A 1 194 ? 4.898 -4.122 5.629 1.00 96.31 194 HIS A C 1
ATOM 1542 O O . HIS A 1 194 ? 5.305 -5.241 5.311 1.00 96.31 194 HIS A O 1
ATOM 1548 N N . GLU A 1 195 ? 4.002 -3.940 6.602 1.00 96.38 195 GLU A N 1
ATOM 1549 C CA . GLU A 1 195 ? 3.445 -5.053 7.373 1.00 96.38 195 GLU A CA 1
ATOM 1550 C C . GLU A 1 195 ? 2.545 -5.937 6.501 1.00 96.38 195 GLU A C 1
ATOM 1552 O O . GLU A 1 195 ? 2.659 -7.159 6.554 1.00 96.38 195 GLU A O 1
ATOM 1557 N N . TYR A 1 196 ? 1.739 -5.348 5.608 1.00 96.38 196 TYR A N 1
ATOM 1558 C CA . TYR A 1 196 ? 0.917 -6.115 4.662 1.00 96.38 196 TYR A CA 1
ATOM 1559 C C . TYR A 1 196 ? 1.771 -6.933 3.698 1.00 96.38 196 TYR A C 1
ATOM 1561 O O . TYR A 1 196 ? 1.470 -8.102 3.456 1.00 96.38 196 TYR A O 1
ATOM 1569 N N . LEU A 1 197 ? 2.870 -6.357 3.203 1.00 97.00 197 LEU A N 1
ATOM 1570 C CA . LEU A 1 197 ? 3.835 -7.092 2.385 1.00 97.00 197 LEU A CA 1
ATOM 1571 C C . LEU A 1 197 ? 4.439 -8.263 3.157 1.00 97.00 197 LEU A C 1
ATOM 1573 O O . LEU A 1 197 ? 4.462 -9.390 2.666 1.00 97.00 197 LEU A O 1
ATOM 1577 N N . SER A 1 198 ? 4.924 -7.995 4.367 1.00 96.69 198 SER A N 1
ATOM 1578 C CA . SER A 1 198 ? 5.617 -8.978 5.201 1.00 96.69 198 SER A CA 1
ATOM 1579 C C . SER A 1 198 ? 4.705 -10.115 5.649 1.00 96.69 198 SER A C 1
ATOM 1581 O O . SER A 1 198 ? 5.143 -11.265 5.705 1.00 96.69 198 SER A O 1
ATOM 1583 N N . TYR A 1 199 ? 3.445 -9.805 5.949 1.00 96.62 199 TYR A N 1
ATOM 1584 C CA . TYR A 1 199 ? 2.424 -10.782 6.302 1.00 96.62 199 TYR A CA 1
ATOM 1585 C C . TYR A 1 199 ? 2.058 -11.671 5.113 1.00 96.62 199 TYR A C 1
ATOM 1587 O O . TYR A 1 199 ? 2.008 -12.890 5.249 1.00 96.62 199 TYR A O 1
ATOM 1595 N N . TYR A 1 200 ? 1.856 -11.068 3.941 1.00 97.19 200 TYR A N 1
ATOM 1596 C CA . TYR A 1 200 ? 1.364 -11.775 2.764 1.00 97.19 200 TYR A CA 1
ATOM 1597 C C . TYR A 1 200 ? 2.446 -12.570 2.026 1.00 97.19 200 TYR A C 1
ATOM 1599 O O . TYR A 1 200 ? 2.270 -13.750 1.734 1.00 97.19 200 TYR A O 1
ATOM 1607 N N . PHE A 1 201 ? 3.581 -11.934 1.728 1.00 96.38 201 PHE A N 1
ATOM 1608 C CA . PHE A 1 201 ? 4.685 -12.551 0.983 1.00 96.38 201 PHE A CA 1
ATOM 1609 C C . PHE A 1 201 ? 5.710 -13.236 1.894 1.00 96.38 201 PHE A C 1
ATOM 1611 O O . PHE A 1 201 ? 6.580 -13.958 1.408 1.00 96.38 201 PHE A O 1
ATOM 1618 N N . GLY A 1 202 ? 5.613 -13.031 3.209 1.00 96.69 202 GLY A N 1
ATOM 1619 C CA . GLY A 1 202 ? 6.538 -13.558 4.204 1.00 96.69 202 GLY A CA 1
ATOM 1620 C C . GLY A 1 202 ? 7.737 -12.638 4.451 1.00 96.69 202 GLY A C 1
ATOM 1621 O O . GLY A 1 202 ? 8.381 -12.141 3.528 1.00 96.69 202 GLY A O 1
ATOM 1622 N N . LYS A 1 203 ? 8.108 -12.485 5.728 1.00 94.94 203 LYS A N 1
ATOM 1623 C CA . LYS A 1 203 ? 9.207 -11.618 6.213 1.00 94.94 203 LYS A CA 1
ATOM 1624 C C . LYS A 1 203 ? 10.575 -11.888 5.569 1.00 94.94 203 LYS A C 1
ATOM 1626 O O . LYS A 1 203 ? 11.447 -11.023 5.550 1.00 94.94 203 LYS A O 1
ATOM 1631 N N . ASN A 1 204 ? 10.793 -13.090 5.040 1.00 95.94 204 ASN A N 1
ATOM 1632 C CA . ASN A 1 204 ? 12.040 -13.422 4.350 1.00 95.94 204 ASN A CA 1
ATOM 1633 C C . ASN A 1 204 ? 12.131 -12.775 2.965 1.00 95.94 204 ASN A C 1
ATOM 1635 O O . ASN A 1 204 ? 13.232 -12.436 2.539 1.00 95.94 204 ASN A O 1
ATOM 1639 N N . ASN A 1 205 ? 10.986 -12.550 2.320 1.00 96.81 205 ASN A N 1
ATOM 1640 C CA . ASN A 1 205 ? 10.881 -11.992 0.977 1.00 96.81 205 ASN A CA 1
ATOM 1641 C C . ASN A 1 205 ? 10.751 -10.466 0.968 1.00 96.81 205 ASN A C 1
ATOM 1643 O O . ASN A 1 205 ? 10.797 -9.874 -0.103 1.00 96.81 205 ASN A O 1
ATOM 1647 N N . VAL A 1 206 ? 10.592 -9.828 2.130 1.00 97.12 206 VAL A N 1
ATOM 1648 C CA . VAL A 1 206 ? 10.420 -8.376 2.252 1.00 97.12 206 VAL A CA 1
ATOM 1649 C C . VAL A 1 206 ? 11.530 -7.814 3.126 1.00 97.12 206 VAL A C 1
ATOM 1651 O O . VAL A 1 206 ? 11.699 -8.228 4.273 1.00 97.12 206 VAL A O 1
ATOM 1654 N N . LYS A 1 207 ? 12.305 -6.873 2.588 1.00 95.56 207 LYS A N 1
ATOM 1655 C CA . LYS A 1 207 ? 13.426 -6.235 3.289 1.00 95.56 207 LYS A CA 1
ATOM 1656 C C . LYS A 1 207 ? 13.201 -4.740 3.428 1.00 95.56 207 LYS A C 1
ATOM 1658 O O . LYS A 1 207 ? 12.572 -4.115 2.585 1.00 95.56 207 LYS A O 1
ATOM 1663 N N . ASN A 1 208 ? 13.695 -4.185 4.526 1.00 94.44 208 ASN A N 1
ATOM 1664 C CA . ASN A 1 208 ? 13.800 -2.743 4.696 1.00 94.44 208 ASN A CA 1
ATOM 1665 C C . ASN A 1 208 ? 15.102 -2.276 4.060 1.00 94.44 208 ASN A C 1
ATOM 1667 O O . ASN A 1 208 ? 16.116 -2.952 4.223 1.00 94.44 208 ASN A O 1
ATOM 1671 N N . ASP A 1 209 ? 15.062 -1.143 3.370 1.00 93.38 209 ASP A N 1
ATOM 1672 C CA . ASP A 1 209 ? 16.226 -0.607 2.671 1.00 93.38 209 ASP A CA 1
ATOM 1673 C C . ASP A 1 209 ? 16.109 0.918 2.519 1.00 93.38 209 ASP A C 1
ATOM 1675 O O . ASP A 1 209 ? 15.070 1.517 2.834 1.00 93.38 209 ASP A O 1
ATOM 1679 N N . ILE A 1 210 ? 17.172 1.547 2.030 1.00 91.69 210 ILE A N 1
ATOM 1680 C CA . ILE A 1 210 ? 17.230 2.965 1.688 1.00 91.69 210 ILE A CA 1
ATOM 1681 C C . ILE A 1 210 ? 17.453 3.087 0.181 1.00 91.69 210 ILE A C 1
ATOM 1683 O O . ILE A 1 210 ? 18.401 2.533 -0.373 1.00 91.69 210 ILE A O 1
ATOM 1687 N N . TYR A 1 211 ? 16.573 3.835 -0.478 1.00 90.50 211 TYR A N 1
ATOM 1688 C CA . TYR A 1 211 ? 16.675 4.160 -1.893 1.00 90.50 211 TYR A CA 1
ATOM 1689 C C . TYR A 1 211 ? 17.274 5.558 -2.063 1.00 90.50 211 TYR A C 1
ATOM 1691 O O . TYR A 1 211 ? 16.783 6.516 -1.468 1.00 90.50 211 TYR A O 1
ATOM 1699 N N . PHE A 1 212 ? 18.315 5.693 -2.882 1.00 88.31 212 PHE A N 1
ATOM 1700 C CA . PHE A 1 212 ? 18.956 6.974 -3.187 1.00 88.31 212 PHE A CA 1
ATOM 1701 C C . PHE A 1 212 ? 18.317 7.577 -4.443 1.00 88.31 212 PHE A C 1
ATOM 1703 O O . PHE A 1 212 ? 18.601 7.146 -5.560 1.00 88.31 212 PHE A O 1
ATOM 1710 N N . LEU A 1 213 ? 17.453 8.580 -4.272 1.00 83.06 213 LEU A N 1
ATOM 1711 C CA . LEU A 1 213 ? 16.847 9.330 -5.380 1.00 83.06 213 LEU A CA 1
ATOM 1712 C C . LEU A 1 213 ? 17.919 10.187 -6.077 1.00 83.06 213 LEU A C 1
ATOM 1714 O O . LEU A 1 213 ? 18.068 10.155 -7.301 1.00 83.06 213 LEU A O 1
ATOM 1718 N N . SER A 1 214 ? 18.748 10.856 -5.275 1.00 80.38 214 SER A N 1
ATOM 1719 C CA . SER A 1 214 ? 19.943 11.594 -5.694 1.00 80.38 214 SER A CA 1
ATOM 1720 C C . SER A 1 214 ? 21.068 11.419 -4.661 1.00 80.38 214 SER A C 1
ATOM 1722 O O . SER A 1 214 ? 20.925 10.647 -3.714 1.00 80.38 214 SER A O 1
ATOM 1724 N N . GLU A 1 215 ? 22.204 12.104 -4.827 1.00 75.19 215 GLU A N 1
ATOM 1725 C CA . GLU A 1 215 ? 23.311 12.041 -3.855 1.00 75.19 215 GLU A CA 1
ATOM 1726 C C . GLU A 1 215 ? 22.899 12.512 -2.451 1.00 75.19 215 GLU A C 1
ATOM 1728 O O . GLU A 1 215 ? 23.377 11.968 -1.457 1.00 75.19 215 GLU A O 1
ATOM 1733 N N . ASN A 1 216 ? 21.977 13.477 -2.373 1.00 81.94 216 ASN A N 1
ATOM 1734 C CA . ASN A 1 216 ? 21.548 14.107 -1.120 1.00 81.94 216 ASN A CA 1
ATOM 1735 C C . ASN A 1 216 ? 20.108 13.760 -0.723 1.00 81.94 216 ASN A C 1
ATOM 1737 O O . ASN A 1 216 ? 19.637 14.201 0.324 1.00 81.94 216 ASN A O 1
ATOM 1741 N N . GLU A 1 217 ? 19.398 12.995 -1.550 1.00 86.50 217 GLU A N 1
ATOM 1742 C CA . GLU A 1 217 ? 17.993 12.670 -1.339 1.00 86.50 217 GLU A CA 1
ATOM 1743 C C . GLU A 1 217 ? 17.812 11.161 -1.244 1.00 86.50 217 GLU A C 1
ATOM 1745 O O . GLU A 1 217 ? 18.115 10.413 -2.178 1.00 86.50 217 GLU A O 1
ATOM 1750 N N . VAL A 1 218 ? 17.302 10.720 -0.097 1.00 89.19 218 VAL A N 1
ATOM 1751 C CA . VAL A 1 218 ? 17.072 9.311 0.202 1.00 89.19 218 VAL A CA 1
ATOM 1752 C C . VAL A 1 218 ? 15.643 9.087 0.661 1.00 89.19 218 VAL A C 1
ATOM 1754 O O . VAL A 1 218 ? 15.062 9.915 1.358 1.00 89.19 218 VAL A O 1
ATOM 1757 N N . ALA A 1 219 ? 15.100 7.928 0.316 1.00 90.44 219 ALA A N 1
ATOM 1758 C CA . ALA A 1 219 ? 13.792 7.482 0.758 1.00 90.44 219 ALA A CA 1
ATOM 1759 C C . ALA A 1 219 ? 13.917 6.136 1.472 1.00 90.44 219 ALA A C 1
ATOM 1761 O O . ALA A 1 219 ? 14.557 5.204 0.977 1.00 90.44 219 ALA A O 1
ATOM 1762 N N . ARG A 1 220 ? 13.280 6.005 2.640 1.00 90.88 220 ARG A N 1
ATOM 1763 C CA . ARG A 1 220 ? 13.133 4.696 3.285 1.00 90.88 220 ARG A CA 1
ATOM 1764 C C . ARG A 1 220 ? 12.122 3.884 2.498 1.00 90.88 220 ARG A C 1
ATOM 1766 O O . ARG A 1 220 ? 11.009 4.338 2.241 1.00 90.88 220 ARG A O 1
ATOM 1773 N N . CYS A 1 221 ? 12.503 2.669 2.150 1.00 94.69 221 CYS A N 1
ATOM 1774 C CA . CYS A 1 221 ? 11.726 1.843 1.249 1.00 94.69 221 CYS A CA 1
ATOM 1775 C C . CYS A 1 221 ? 11.575 0.419 1.777 1.00 94.69 221 CYS A C 1
ATOM 1777 O O . CYS A 1 221 ? 12.139 0.016 2.804 1.00 94.69 221 CYS A O 1
ATOM 1779 N N . SER A 1 222 ? 10.749 -0.354 1.087 1.00 96.81 222 SER A N 1
ATOM 1780 C CA . SER A 1 222 ? 10.683 -1.798 1.272 1.00 96.81 222 SER A CA 1
ATOM 1781 C C . SER A 1 222 ? 10.903 -2.502 -0.049 1.00 96.81 222 SER A C 1
ATOM 1783 O O . SER A 1 222 ? 10.310 -2.131 -1.054 1.00 96.81 222 SER A O 1
ATOM 1785 N N . VAL A 1 223 ? 11.744 -3.526 -0.035 1.00 95.69 223 VAL A N 1
ATOM 1786 C CA . VAL A 1 223 ? 12.095 -4.294 -1.223 1.00 95.69 223 VAL A CA 1
ATOM 1787 C C . VAL A 1 223 ? 11.454 -5.666 -1.120 1.00 95.69 223 VAL A C 1
ATOM 1789 O O . VAL A 1 223 ? 11.749 -6.434 -0.201 1.00 95.69 223 VAL A O 1
ATOM 1792 N N . LEU A 1 224 ? 10.554 -5.960 -2.051 1.00 96.69 224 LEU A N 1
ATOM 1793 C CA . LEU A 1 224 ? 9.941 -7.269 -2.227 1.00 96.69 224 LEU A CA 1
ATOM 1794 C C . LEU A 1 224 ? 10.816 -8.100 -3.172 1.00 96.69 224 LEU A C 1
ATOM 1796 O O . LEU A 1 224 ? 11.218 -7.596 -4.212 1.00 96.69 224 LEU A O 1
ATOM 1800 N N . PHE A 1 225 ? 11.095 -9.356 -2.817 1.00 94.25 225 PHE A N 1
ATOM 1801 C CA . PHE A 1 225 ? 11.929 -10.310 -3.561 1.00 94.25 225 PHE A CA 1
ATOM 1802 C C . PHE A 1 225 ? 13.308 -9.757 -3.966 1.00 94.25 225 PHE A C 1
ATOM 1804 O O . PHE A 1 225 ? 13.702 -9.837 -5.133 1.00 94.25 225 PHE A O 1
ATOM 1811 N N . LEU A 1 226 ? 14.032 -9.199 -2.988 1.00 91.00 226 LEU A N 1
ATOM 1812 C CA . LEU A 1 226 ? 15.382 -8.652 -3.166 1.00 91.00 226 LEU A CA 1
ATOM 1813 C C . LEU A 1 226 ? 16.310 -9.642 -3.905 1.00 91.00 226 LEU A C 1
ATOM 1815 O O . LEU A 1 226 ? 16.358 -10.821 -3.553 1.00 91.00 226 LEU A O 1
ATOM 1819 N N . ASN A 1 227 ? 17.075 -9.144 -4.879 1.00 86.94 227 ASN A N 1
ATOM 1820 C CA . ASN A 1 227 ? 17.995 -9.881 -5.754 1.00 86.94 227 ASN A CA 1
ATOM 1821 C C . ASN A 1 227 ? 17.332 -10.940 -6.652 1.00 86.94 227 ASN A C 1
ATOM 1823 O O . ASN A 1 227 ? 17.931 -11.974 -6.944 1.00 86.94 227 ASN A O 1
ATOM 1827 N N . THR A 1 228 ? 16.100 -10.701 -7.107 1.00 90.25 228 THR A N 1
ATOM 1828 C CA . THR A 1 228 ? 15.412 -11.591 -8.058 1.00 90.25 228 THR A CA 1
ATOM 1829 C C . THR A 1 228 ? 14.815 -10.812 -9.227 1.00 90.25 228 THR A C 1
ATOM 1831 O O . THR A 1 228 ? 14.537 -9.620 -9.118 1.00 90.25 228 THR A O 1
ATOM 1834 N N . ASN A 1 229 ? 14.487 -11.500 -10.321 1.00 90.81 229 ASN A N 1
ATOM 1835 C CA . ASN A 1 229 ? 13.713 -10.929 -11.433 1.00 90.81 229 ASN A CA 1
ATOM 1836 C C . ASN A 1 229 ? 12.255 -10.580 -11.065 1.00 90.81 229 ASN A C 1
ATOM 1838 O O . ASN A 1 229 ? 11.493 -10.152 -11.921 1.00 90.81 229 ASN A O 1
ATOM 1842 N N . ARG A 1 230 ? 11.832 -10.747 -9.806 1.00 92.88 230 ARG A N 1
ATOM 1843 C CA . ARG A 1 230 ? 10.538 -10.268 -9.295 1.00 92.88 230 ARG A CA 1
ATOM 1844 C C . ARG A 1 230 ? 10.688 -9.113 -8.308 1.00 92.88 230 ARG A C 1
ATOM 1846 O O . ARG A 1 230 ? 9.725 -8.805 -7.605 1.00 92.88 230 ARG A O 1
ATOM 1853 N N . GLN A 1 231 ? 11.867 -8.494 -8.235 1.00 94.00 231 GLN A N 1
ATOM 1854 C CA . GLN A 1 231 ? 12.130 -7.414 -7.294 1.00 94.00 231 GLN A CA 1
ATOM 1855 C C . GLN A 1 231 ? 11.200 -6.217 -7.523 1.00 94.00 231 GLN A C 1
ATOM 1857 O O . GLN A 1 231 ? 11.018 -5.779 -8.658 1.00 94.00 231 GLN A O 1
ATOM 1862 N N . VAL A 1 232 ? 10.639 -5.667 -6.447 1.00 95.69 232 VAL A N 1
ATOM 1863 C CA . VAL A 1 232 ? 9.846 -4.427 -6.478 1.00 95.69 232 VAL A CA 1
ATOM 1864 C C . VAL A 1 232 ? 10.237 -3.564 -5.295 1.00 95.69 232 VAL A C 1
ATOM 1866 O O . VAL A 1 232 ? 10.302 -4.060 -4.168 1.00 95.69 232 VAL A O 1
ATOM 1869 N N . VAL A 1 233 ? 10.469 -2.275 -5.535 1.00 95.38 233 VAL A N 1
ATOM 1870 C CA . VAL A 1 233 ? 10.762 -1.314 -4.465 1.00 95.38 233 VAL A CA 1
ATOM 1871 C C . VAL A 1 233 ? 9.530 -0.476 -4.198 1.00 95.38 233 VAL A C 1
ATOM 1873 O O . VAL A 1 233 ? 9.007 0.183 -5.090 1.00 95.38 233 VAL A O 1
ATOM 1876 N N . TYR A 1 234 ? 9.089 -0.496 -2.950 1.00 97.50 234 TYR A N 1
ATOM 1877 C CA . TYR A 1 234 ? 8.023 0.339 -2.426 1.00 97.50 234 TYR A CA 1
ATOM 1878 C C . TYR A 1 234 ? 8.644 1.580 -1.811 1.00 97.50 234 TYR A C 1
ATOM 1880 O O . TYR A 1 234 ? 9.309 1.484 -0.773 1.00 97.50 234 TYR A O 1
ATOM 1888 N N . ILE A 1 235 ? 8.406 2.732 -2.428 1.00 95.62 235 ILE A N 1
ATOM 1889 C CA . ILE A 1 235 ? 8.714 4.026 -1.831 1.00 95.62 235 ILE A CA 1
ATOM 1890 C C . ILE A 1 235 ? 7.488 4.477 -1.040 1.00 95.62 235 ILE A C 1
ATOM 1892 O O . ILE A 1 235 ? 6.370 4.514 -1.559 1.00 95.62 235 ILE A O 1
ATOM 1896 N N . TRP A 1 236 ? 7.688 4.758 0.246 1.00 95.69 236 TRP A N 1
ATOM 1897 C CA . TRP A 1 236 ? 6.609 5.105 1.167 1.00 95.69 236 TRP A CA 1
ATOM 1898 C C . TRP A 1 236 ? 6.487 6.615 1.322 1.00 95.69 236 TRP A C 1
ATOM 1900 O O . TRP A 1 236 ? 7.484 7.303 1.527 1.00 95.69 236 TRP A O 1
ATOM 1910 N N . LYS A 1 237 ? 5.250 7.113 1.303 1.00 94.50 237 LYS A N 1
ATOM 1911 C CA . LYS A 1 237 ? 4.929 8.506 1.619 1.00 94.50 237 LYS A CA 1
ATOM 1912 C C . LYS A 1 237 ? 4.992 8.784 3.124 1.00 94.50 237 LYS A C 1
ATOM 1914 O O . LYS A 1 237 ? 5.413 9.863 3.522 1.00 94.50 237 LYS A O 1
ATOM 1919 N N . ASP A 1 238 ? 4.561 7.829 3.953 1.00 92.00 238 ASP A N 1
ATOM 1920 C CA . ASP A 1 238 ? 4.813 7.828 5.400 1.00 92.00 238 ASP A CA 1
ATOM 1921 C C . ASP A 1 238 ? 5.985 6.881 5.677 1.00 92.00 238 ASP A C 1
ATOM 1923 O O . ASP A 1 238 ? 5.820 5.661 5.760 1.00 92.00 238 ASP A O 1
ATOM 1927 N N . ASP A 1 239 ? 7.186 7.449 5.771 1.00 88.38 239 ASP A N 1
ATOM 1928 C CA . ASP A 1 239 ? 8.447 6.725 5.933 1.00 88.38 239 ASP A CA 1
ATOM 1929 C C . ASP A 1 239 ? 8.669 6.211 7.370 1.00 88.38 239 ASP A C 1
ATOM 1931 O O . ASP A 1 239 ? 9.391 5.230 7.583 1.00 88.38 239 ASP A O 1
ATOM 1935 N N . VAL A 1 240 ? 8.021 6.842 8.356 1.00 89.50 240 VAL A N 1
ATOM 1936 C CA . VAL A 1 240 ? 8.048 6.451 9.771 1.00 89.50 240 VAL A CA 1
ATOM 1937 C C . VAL A 1 240 ? 7.268 5.156 9.956 1.00 89.50 240 VAL A C 1
ATOM 1939 O O . VAL A 1 240 ? 7.800 4.170 10.471 1.00 89.50 240 VAL A O 1
ATOM 1942 N N . ASN A 1 241 ? 6.016 5.124 9.502 1.00 91.00 241 ASN A N 1
ATOM 1943 C CA . ASN A 1 241 ? 5.161 3.946 9.632 1.00 91.00 241 ASN A CA 1
ATOM 1944 C C . ASN A 1 241 ? 5.268 2.991 8.436 1.00 91.00 241 ASN A C 1
ATOM 1946 O O . ASN A 1 241 ? 4.686 1.909 8.470 1.00 91.00 241 ASN A O 1
ATOM 1950 N N . LYS A 1 242 ? 6.015 3.370 7.390 1.00 93.69 242 LYS A N 1
ATOM 1951 C CA . LYS A 1 242 ? 6.202 2.595 6.151 1.00 93.69 242 LYS A CA 1
ATOM 1952 C C . LYS A 1 242 ? 4.864 2.169 5.560 1.00 93.69 242 LYS A C 1
ATOM 1954 O O . LYS A 1 242 ? 4.606 0.987 5.309 1.00 93.69 242 LYS A O 1
ATOM 1959 N N . CYS A 1 243 ? 3.976 3.145 5.423 1.00 93.25 243 CYS A N 1
ATOM 1960 C CA . CYS A 1 243 ? 2.651 2.961 4.856 1.00 93.25 243 CYS A CA 1
ATOM 1961 C C . CYS A 1 243 ? 2.315 4.103 3.902 1.00 93.25 243 CYS A C 1
ATOM 1963 O O . CYS A 1 243 ? 3.000 5.120 3.871 1.00 93.25 243 CYS A O 1
ATOM 1965 N N . THR A 1 244 ? 1.243 3.932 3.128 1.00 93.69 244 THR A N 1
ATOM 1966 C CA . THR A 1 244 ? 0.875 4.828 2.022 1.00 93.69 244 THR A CA 1
ATOM 1967 C C . THR A 1 244 ? 1.953 4.839 0.942 1.00 93.69 244 THR A C 1
ATOM 1969 O O . THR A 1 244 ? 3.043 5.372 1.122 1.00 93.69 244 THR A O 1
ATOM 1972 N N . ILE A 1 245 ? 1.652 4.225 -0.195 1.00 95.56 245 ILE A N 1
ATOM 1973 C CA . ILE A 1 245 ? 2.584 4.166 -1.322 1.00 95.56 245 ILE A CA 1
ATOM 1974 C C . ILE A 1 245 ? 2.748 5.581 -1.884 1.00 95.56 245 ILE A C 1
ATOM 1976 O O . ILE A 1 245 ? 1.754 6.284 -2.067 1.00 95.56 245 ILE A O 1
ATOM 1980 N N . ASP A 1 246 ? 3.991 5.991 -2.119 1.00 95.12 246 ASP A N 1
ATOM 1981 C CA . ASP A 1 246 ? 4.292 7.125 -2.989 1.00 95.12 246 ASP A CA 1
ATOM 1982 C C . ASP A 1 246 ? 4.393 6.626 -4.434 1.00 95.12 246 ASP A C 1
ATOM 1984 O O . ASP A 1 246 ? 3.593 7.013 -5.279 1.00 95.12 246 ASP A O 1
ATOM 1988 N N . HIS A 1 247 ? 5.284 5.660 -4.682 1.00 93.75 247 HIS A N 1
ATOM 1989 C CA . HIS A 1 247 ? 5.390 4.960 -5.961 1.00 93.75 247 HIS A CA 1
ATOM 1990 C C . HIS A 1 247 ? 6.038 3.571 -5.811 1.00 93.75 247 HIS A C 1
ATOM 1992 O O . HIS A 1 247 ? 6.760 3.297 -4.845 1.00 93.75 247 HIS A O 1
ATOM 1998 N N . LEU A 1 248 ? 5.770 2.682 -6.773 1.00 96.38 248 LEU A N 1
ATOM 1999 C CA . LEU A 1 248 ? 6.416 1.371 -6.902 1.00 96.38 248 LEU A CA 1
ATOM 2000 C C . LEU A 1 248 ? 7.428 1.391 -8.045 1.00 96.38 248 LEU A C 1
ATOM 2002 O O . LEU A 1 248 ? 7.093 1.842 -9.136 1.00 96.38 248 LEU A O 1
ATOM 2006 N N . LEU A 1 249 ? 8.632 0.865 -7.827 1.00 94.75 249 LEU A N 1
ATOM 2007 C CA . LEU A 1 249 ? 9.670 0.776 -8.856 1.00 94.75 249 LEU A CA 1
ATOM 2008 C C . LEU A 1 249 ? 9.876 -0.668 -9.320 1.00 94.75 249 LEU A C 1
ATOM 2010 O O . LEU A 1 249 ? 10.143 -1.564 -8.510 1.00 94.75 249 LEU A O 1
ATOM 2014 N N . PHE A 1 250 ? 9.823 -0.859 -10.637 1.00 93.69 250 PHE A N 1
ATOM 2015 C CA . PHE A 1 250 ? 10.074 -2.120 -11.331 1.00 93.69 250 PHE A CA 1
ATOM 2016 C C . PHE A 1 250 ? 11.281 -1.982 -12.263 1.00 93.69 250 PHE A C 1
ATOM 2018 O O . PHE A 1 250 ? 11.379 -1.002 -13.000 1.00 93.69 250 PHE A O 1
ATOM 2025 N N . GLY A 1 251 ? 12.169 -2.981 -12.256 1.00 88.38 251 GLY A N 1
ATOM 2026 C CA . GLY A 1 251 ? 13.374 -3.008 -13.096 1.00 88.38 251 GLY A CA 1
ATOM 2027 C C . GLY A 1 251 ? 14.466 -2.003 -12.699 1.00 88.38 251 GLY A C 1
ATOM 2028 O O . GLY A 1 251 ? 14.364 -1.316 -11.675 1.00 88.38 251 GLY A O 1
ATOM 2029 N N . GLY A 1 252 ? 15.510 -1.954 -13.530 1.00 78.94 252 GLY A N 1
ATOM 2030 C CA . GLY A 1 252 ? 16.549 -0.926 -13.537 1.00 78.94 252 GLY A CA 1
ATOM 2031 C C . GLY A 1 252 ? 17.691 -1.110 -12.536 1.00 78.94 252 GLY A C 1
ATOM 2032 O O . GLY A 1 252 ? 17.721 -2.036 -11.725 1.00 78.94 252 GLY A O 1
ATOM 2033 N N . GLN A 1 253 ? 18.659 -0.183 -12.589 1.00 66.62 253 GLN A N 1
ATOM 2034 C CA . GLN A 1 253 ? 19.697 -0.050 -11.562 1.00 66.62 253 GLN A CA 1
ATOM 2035 C C . GLN A 1 253 ? 19.054 0.612 -10.354 1.00 66.62 253 GLN A C 1
ATOM 2037 O O . GLN A 1 253 ? 18.993 1.837 -10.243 1.00 66.62 253 GLN A O 1
ATOM 2042 N N . GLN A 1 254 ? 18.509 -0.206 -9.466 1.00 67.88 254 GLN A N 1
ATOM 2043 C CA . GLN A 1 254 ? 17.904 0.312 -8.256 1.00 67.88 254 GLN A CA 1
ATOM 2044 C C . GLN A 1 254 ? 19.025 0.763 -7.328 1.00 67.88 254 GLN A C 1
ATOM 2046 O O . GLN A 1 254 ? 19.842 -0.041 -6.883 1.00 67.88 254 GLN A O 1
ATOM 2051 N N . LYS A 1 255 ? 19.075 2.074 -7.072 1.00 79.25 255 LYS A N 1
ATOM 2052 C CA . LYS A 1 255 ? 20.051 2.726 -6.192 1.00 79.25 255 LYS A CA 1
ATOM 2053 C C . LYS A 1 255 ? 19.734 2.403 -4.729 1.00 79.25 255 LYS A C 1
ATOM 2055 O O . LYS A 1 255 ? 19.414 3.291 -3.947 1.00 79.25 255 LYS A O 1
ATOM 2060 N N . LEU A 1 256 ? 19.747 1.124 -4.380 1.00 81.44 256 LEU A N 1
ATOM 2061 C CA . LEU A 1 256 ? 19.479 0.615 -3.042 1.00 81.44 256 LEU A CA 1
ATOM 2062 C C . LEU A 1 256 ? 20.776 0.549 -2.241 1.00 81.44 256 LEU A C 1
ATOM 2064 O O . LEU A 1 256 ? 21.826 0.189 -2.777 1.00 81.44 256 LEU A O 1
ATOM 2068 N N . GLU A 1 257 ? 20.708 0.859 -0.949 1.00 83.50 257 GLU A N 1
ATOM 2069 C CA . GLU A 1 257 ? 21.858 0.749 -0.051 1.00 83.50 257 GLU A CA 1
ATOM 2070 C C . GLU A 1 257 ? 22.398 -0.681 -0.008 1.00 83.50 257 GLU A C 1
ATOM 2072 O O . GLU A 1 257 ? 23.608 -0.881 -0.127 1.00 83.50 257 GLU A O 1
ATOM 2077 N N . SER A 1 258 ? 21.505 -1.674 0.059 1.00 78.19 258 SER A N 1
ATOM 2078 C CA . SER A 1 258 ? 21.885 -3.093 0.071 1.00 78.19 258 SER A CA 1
ATOM 2079 C C . SER A 1 258 ? 22.585 -3.575 -1.206 1.00 78.19 258 SER A C 1
ATOM 2081 O O . SER A 1 258 ? 23.274 -4.597 -1.174 1.00 78.19 258 SER A O 1
ATOM 2083 N N . LEU A 1 259 ? 22.445 -2.840 -2.315 1.00 76.69 259 LEU A N 1
ATOM 2084 C CA . LEU A 1 259 ? 23.057 -3.163 -3.605 1.00 76.69 259 LEU A CA 1
ATOM 2085 C C . LEU A 1 259 ? 24.340 -2.372 -3.878 1.00 76.69 259 LEU A C 1
ATOM 2087 O O . LEU A 1 259 ? 25.065 -2.719 -4.798 1.00 76.69 259 LEU A O 1
ATOM 2091 N N . LYS A 1 260 ? 24.705 -1.372 -3.063 1.00 71.50 260 LYS A N 1
ATOM 2092 C CA . LYS A 1 260 ? 25.941 -0.588 -3.283 1.00 71.50 260 LYS A CA 1
ATOM 2093 C C . LYS A 1 260 ? 27.228 -1.421 -3.286 1.00 71.50 260 LYS A C 1
ATOM 2095 O O . LYS A 1 260 ? 28.236 -0.957 -3.802 1.00 71.50 260 LYS A O 1
ATOM 2100 N N . GLN A 1 261 ? 27.214 -2.607 -2.675 1.00 59.56 261 GLN A N 1
ATOM 2101 C CA . GLN A 1 261 ? 28.371 -3.510 -2.610 1.00 59.56 261 GLN A CA 1
ATOM 2102 C C . GLN A 1 261 ? 28.308 -4.660 -3.624 1.00 59.56 261 GLN A C 1
ATOM 2104 O O . GLN A 1 261 ? 29.305 -5.350 -3.813 1.00 59.56 261 GLN A O 1
ATOM 2109 N N . ASN A 1 262 ? 27.155 -4.872 -4.261 1.00 59.16 262 ASN A N 1
ATOM 2110 C CA . ASN A 1 262 ? 26.938 -5.948 -5.215 1.00 59.16 262 ASN A CA 1
ATOM 2111 C C . ASN A 1 262 ? 26.535 -5.317 -6.547 1.00 59.16 262 ASN A C 1
ATOM 2113 O O . ASN A 1 262 ? 25.416 -4.827 -6.661 1.00 59.16 262 ASN A O 1
ATOM 2117 N N . ASP A 1 263 ? 27.382 -5.411 -7.573 1.00 56.50 263 ASP A N 1
ATOM 2118 C CA . ASP A 1 263 ? 27.087 -4.974 -8.953 1.00 56.50 263 ASP A CA 1
ATOM 2119 C C . ASP A 1 263 ? 25.966 -5.803 -9.635 1.00 56.50 263 ASP A C 1
ATOM 2121 O O . ASP A 1 263 ? 25.887 -5.913 -10.860 1.00 56.50 263 ASP A O 1
ATOM 2125 N N . ASN A 1 264 ? 25.080 -6.421 -8.851 1.00 58.31 264 ASN A N 1
ATOM 2126 C CA . ASN A 1 264 ? 23.948 -7.197 -9.323 1.00 58.31 264 ASN A CA 1
ATOM 2127 C C . ASN A 1 264 ? 22.901 -6.256 -9.919 1.00 58.31 264 ASN A C 1
ATOM 2129 O O . ASN A 1 264 ? 22.057 -5.683 -9.230 1.00 58.31 264 ASN A O 1
ATOM 2133 N N . PHE A 1 265 ? 22.960 -6.124 -11.237 1.00 65.12 265 PHE A N 1
ATOM 2134 C CA . PHE A 1 265 ? 21.975 -5.417 -12.031 1.00 65.12 265 PHE A CA 1
ATOM 2135 C C . PHE A 1 265 ? 20.780 -6.325 -12.340 1.00 65.12 265 PHE A C 1
ATOM 2137 O O . PHE A 1 265 ? 20.932 -7.393 -12.934 1.00 65.12 265 PHE A O 1
ATOM 2144 N N . ILE A 1 266 ? 19.574 -5.888 -11.973 1.00 69.06 266 ILE A N 1
ATOM 2145 C CA . ILE A 1 266 ? 18.332 -6.561 -12.370 1.00 69.06 266 ILE A CA 1
ATOM 2146 C C . ILE A 1 266 ? 17.880 -5.941 -13.693 1.00 69.06 266 ILE A C 1
ATOM 2148 O O . ILE A 1 266 ? 17.084 -5.004 -13.726 1.00 69.06 266 ILE A O 1
ATOM 2152 N N . ALA A 1 267 ? 18.453 -6.449 -14.785 1.00 61.69 267 ALA A N 1
ATOM 2153 C CA . ALA A 1 267 ? 18.153 -5.992 -16.141 1.00 61.69 267 ALA A CA 1
ATOM 2154 C C . ALA A 1 267 ? 16.704 -6.291 -16.553 1.00 61.69 267 ALA A C 1
ATOM 2156 O O . ALA A 1 267 ? 16.072 -5.493 -17.240 1.00 61.69 267 ALA A O 1
ATOM 2157 N N . GLU A 1 268 ? 16.181 -7.434 -16.105 1.00 75.81 268 GLU A N 1
ATOM 2158 C CA . GLU A 1 268 ? 14.872 -7.952 -16.488 1.00 75.81 268 GLU A CA 1
ATOM 2159 C C . GLU A 1 268 ? 13.997 -8.162 -15.254 1.00 75.81 268 GLU A C 1
ATOM 2161 O O . GLU A 1 268 ? 14.439 -8.680 -14.222 1.00 75.81 268 GLU A O 1
ATOM 2166 N N . ASN A 1 269 ? 12.736 -7.750 -15.369 1.00 88.44 269 ASN A N 1
ATOM 2167 C CA . ASN A 1 269 ? 11.744 -7.886 -14.319 1.00 88.44 269 ASN A CA 1
ATOM 2168 C C . ASN A 1 269 ? 10.487 -8.558 -14.876 1.00 88.44 269 ASN A C 1
ATOM 2170 O O . ASN A 1 269 ? 9.937 -8.117 -15.880 1.00 88.44 269 ASN A O 1
ATOM 2174 N N . ASN A 1 270 ? 10.023 -9.608 -14.206 1.00 93.56 270 ASN A N 1
ATOM 2175 C CA . ASN A 1 270 ? 8.903 -10.432 -14.653 1.00 93.56 270 ASN A CA 1
ATOM 2176 C C . ASN A 1 270 ? 7.537 -9.790 -14.382 1.00 93.56 270 ASN A C 1
ATOM 2178 O O . ASN A 1 270 ? 6.516 -10.361 -14.766 1.00 93.56 270 ASN A O 1
ATOM 2182 N N . TRP A 1 271 ? 7.481 -8.661 -13.671 1.00 95.25 271 TRP A N 1
ATOM 2183 C CA . TRP A 1 271 ? 6.226 -7.949 -13.479 1.00 95.25 271 TRP A CA 1
ATOM 2184 C C . TRP A 1 271 ? 5.826 -7.235 -14.767 1.00 95.25 271 TRP A C 1
ATOM 2186 O O . TRP A 1 271 ? 6.543 -6.376 -15.276 1.00 95.25 271 TRP A O 1
ATOM 2196 N N . ILE A 1 272 ? 4.638 -7.586 -15.251 1.00 96.31 272 ILE A N 1
ATOM 2197 C CA . ILE A 1 272 ? 3.959 -6.911 -16.352 1.00 96.31 272 ILE A CA 1
ATOM 2198 C C . ILE A 1 272 ? 2.838 -6.069 -15.738 1.00 96.31 272 ILE A C 1
ATOM 2200 O O . ILE A 1 272 ? 2.131 -6.530 -14.836 1.00 96.31 272 ILE A O 1
ATOM 2204 N N . LEU A 1 273 ? 2.685 -4.826 -16.183 1.00 97.44 273 LEU A N 1
ATOM 2205 C CA . LEU A 1 273 ? 1.556 -3.979 -15.805 1.00 97.44 273 LEU A CA 1
ATOM 2206 C C . LEU A 1 273 ? 0.287 -4.399 -16.553 1.00 97.44 273 LEU A C 1
ATOM 2208 O O . LEU A 1 273 ? 0.349 -5.036 -17.603 1.00 97.44 273 LEU A O 1
ATOM 2212 N N . LYS A 1 274 ? -0.888 -4.005 -16.059 1.00 97.12 274 LYS A N 1
ATOM 2213 C CA . LYS A 1 274 ? -2.168 -4.259 -16.750 1.00 97.12 274 LYS A CA 1
ATOM 2214 C C . LYS A 1 274 ? -2.232 -3.604 -18.129 1.00 97.12 274 LYS A C 1
ATOM 2216 O O . LYS A 1 274 ? -2.954 -4.090 -18.995 1.00 97.12 274 LYS A O 1
ATOM 2221 N N . SER A 1 275 ? -1.471 -2.531 -18.337 1.00 96.75 275 SER A N 1
ATOM 2222 C CA . SER A 1 275 ? -1.292 -1.894 -19.640 1.00 96.75 275 SER A CA 1
ATOM 2223 C C . SER A 1 275 ? -0.455 -2.724 -20.620 1.00 96.75 275 SER A C 1
ATOM 2225 O O . SER A 1 275 ? -0.507 -2.468 -21.818 1.00 96.75 275 SER A O 1
ATOM 2227 N N . GLY A 1 276 ? 0.279 -3.732 -20.136 1.00 97.19 276 GLY A N 1
ATOM 2228 C CA . GLY A 1 276 ? 1.193 -4.574 -20.910 1.00 97.19 276 GLY A CA 1
ATOM 2229 C C . GLY A 1 276 ? 2.663 -4.158 -20.810 1.00 97.19 276 GLY A C 1
ATOM 2230 O O . GLY A 1 276 ? 3.526 -4.896 -21.277 1.00 97.19 276 GLY A O 1
ATOM 2231 N N . ILE A 1 277 ? 2.970 -3.013 -20.190 1.00 96.94 277 ILE A N 1
ATOM 2232 C CA . ILE A 1 277 ? 4.350 -2.533 -20.034 1.00 96.94 277 ILE A CA 1
ATOM 2233 C C . ILE A 1 277 ? 5.115 -3.440 -19.065 1.00 96.94 277 ILE A C 1
ATOM 2235 O O . ILE A 1 277 ? 4.600 -3.812 -18.010 1.00 96.94 277 ILE A O 1
ATOM 2239 N N . HIS A 1 278 ? 6.365 -3.755 -19.392 1.00 95.44 278 HIS A N 1
ATOM 2240 C CA . HIS A 1 278 ? 7.294 -4.449 -18.503 1.00 95.44 278 HIS A CA 1
ATOM 2241 C C . HIS A 1 278 ? 8.725 -3.945 -18.715 1.00 95.44 278 HIS A C 1
ATOM 2243 O O . HIS A 1 278 ? 9.049 -3.371 -19.759 1.00 95.44 278 HIS A O 1
ATOM 2249 N N . ALA A 1 279 ? 9.591 -4.151 -17.720 1.00 93.44 279 ALA A N 1
ATOM 2250 C CA . ALA A 1 279 ? 11.006 -3.821 -17.858 1.00 93.44 279 ALA A CA 1
ATOM 2251 C C . ALA A 1 279 ? 11.657 -4.714 -18.929 1.00 93.44 279 ALA A C 1
ATOM 2253 O O . ALA A 1 279 ? 11.308 -5.888 -19.067 1.00 93.44 279 ALA A O 1
ATOM 2254 N N . GLY A 1 280 ? 12.579 -4.144 -19.701 1.00 93.00 280 GLY A N 1
ATOM 2255 C CA . GLY A 1 280 ? 13.230 -4.787 -20.842 1.00 93.00 280 GLY A CA 1
ATOM 2256 C C . GLY A 1 280 ? 12.477 -4.665 -22.173 1.00 93.00 280 GLY A C 1
ATOM 2257 O O . GLY A 1 280 ? 13.069 -4.947 -23.209 1.00 93.00 280 GLY A O 1
ATOM 2258 N N . MET A 1 281 ? 11.216 -4.206 -22.182 1.00 94.88 281 MET A N 1
ATOM 2259 C CA . MET A 1 281 ? 10.463 -3.959 -23.422 1.00 94.88 281 MET A CA 1
ATOM 2260 C C . MET A 1 281 ? 11.188 -2.935 -24.305 1.00 94.88 281 MET A C 1
ATOM 2262 O O . MET A 1 281 ? 11.625 -1.891 -23.815 1.00 94.88 281 MET A O 1
ATOM 2266 N N . SER A 1 282 ? 11.295 -3.195 -25.607 1.00 97.00 282 SER A N 1
ATOM 2267 C CA . SER A 1 282 ? 11.935 -2.269 -26.547 1.00 97.00 282 SER A CA 1
ATOM 2268 C C . SER A 1 282 ? 11.114 -0.990 -26.752 1.00 97.00 282 SER A C 1
ATOM 2270 O O . SER A 1 282 ? 9.889 -0.979 -26.607 1.00 97.00 282 SER A O 1
ATOM 2272 N N . LEU A 1 283 ? 11.773 0.099 -27.162 1.00 97.94 283 LEU A N 1
ATOM 2273 C CA . LEU A 1 283 ? 11.086 1.342 -27.530 1.00 97.94 283 LEU A CA 1
ATOM 2274 C C . LEU A 1 283 ? 10.035 1.114 -28.626 1.00 97.94 283 LEU A C 1
ATOM 2276 O O . LEU A 1 283 ? 8.950 1.688 -28.569 1.00 97.94 283 LEU A O 1
ATOM 2280 N N . PHE A 1 284 ? 10.335 0.245 -29.593 1.00 97.88 284 PHE A N 1
ATOM 2281 C CA . PHE A 1 284 ? 9.412 -0.110 -30.668 1.00 97.88 284 PHE A CA 1
ATOM 2282 C C . PHE A 1 284 ? 8.131 -0.773 -30.143 1.00 97.88 284 PHE A C 1
ATOM 2284 O O . PHE A 1 284 ? 7.026 -0.391 -30.534 1.00 97.88 284 PHE A O 1
ATOM 2291 N N . GLU A 1 285 ? 8.253 -1.741 -29.234 1.00 98.00 285 GLU A N 1
ATOM 2292 C CA . GLU A 1 285 ? 7.099 -2.388 -28.602 1.00 98.00 285 GLU A CA 1
ATOM 2293 C C . GLU A 1 285 ? 6.289 -1.396 -27.767 1.00 98.00 285 GLU A C 1
ATOM 2295 O O . GLU A 1 285 ? 5.068 -1.339 -27.917 1.00 98.00 285 GLU A O 1
ATOM 2300 N N . LEU A 1 286 ? 6.956 -0.555 -26.967 1.00 98.06 286 LEU A N 1
ATOM 2301 C CA . LEU A 1 286 ? 6.299 0.476 -26.162 1.00 98.06 286 LEU A CA 1
ATOM 2302 C C . LEU A 1 286 ? 5.528 1.477 -27.041 1.00 98.06 286 LEU A C 1
ATOM 2304 O O . LEU A 1 286 ? 4.384 1.823 -26.745 1.00 98.06 286 LEU A O 1
ATOM 2308 N N . ARG A 1 287 ? 6.120 1.900 -28.163 1.00 97.88 287 ARG A N 1
ATOM 2309 C CA . ARG A 1 287 ? 5.496 2.777 -29.164 1.00 97.88 287 ARG A CA 1
ATOM 2310 C C . ARG A 1 287 ? 4.274 2.14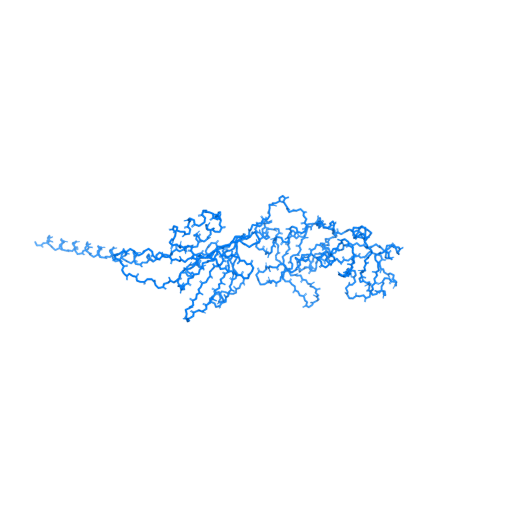9 -29.823 1.00 97.88 287 ARG A C 1
ATOM 2312 O O . ARG A 1 287 ? 3.265 2.833 -30.019 1.00 97.88 287 ARG A O 1
ATOM 2319 N N . ARG A 1 288 ? 4.334 0.856 -30.148 1.00 97.88 288 ARG A N 1
ATOM 2320 C CA . ARG A 1 288 ? 3.181 0.114 -30.677 1.00 97.88 288 ARG A CA 1
ATOM 2321 C C . ARG A 1 288 ? 2.083 -0.048 -29.636 1.00 97.88 288 ARG A C 1
ATOM 2323 O O . ARG A 1 288 ? 0.917 0.096 -29.984 1.00 97.88 288 ARG A O 1
ATOM 2330 N N . LEU A 1 289 ? 2.450 -0.311 -28.384 1.00 97.81 289 LEU A N 1
ATOM 2331 C CA . LEU A 1 289 ? 1.509 -0.456 -27.278 1.00 97.81 289 LEU A CA 1
ATOM 2332 C C . LEU A 1 289 ? 0.777 0.858 -26.969 1.00 97.81 289 LEU A C 1
ATOM 2334 O O . LEU A 1 289 ? -0.422 0.840 -26.702 1.00 97.81 289 LEU A O 1
ATOM 2338 N N . ASN A 1 290 ? 1.477 1.995 -27.058 1.00 97.88 290 ASN A N 1
ATOM 2339 C CA . ASN A 1 290 ? 0.873 3.319 -26.898 1.00 97.88 290 ASN A CA 1
ATOM 2340 C C . ASN A 1 290 ? -0.035 3.728 -28.065 1.00 97.88 290 ASN A C 1
ATOM 2342 O O . ASN A 1 290 ? -0.848 4.639 -27.908 1.00 97.88 290 ASN A O 1
ATOM 2346 N N . GLU A 1 291 ? 0.122 3.099 -29.232 1.00 97.38 291 GLU A N 1
ATOM 2347 C CA . GLU A 1 291 ? -0.563 3.401 -30.499 1.00 97.38 291 GLU A CA 1
ATOM 2348 C C . GLU A 1 291 ? -0.267 4.808 -31.074 1.00 97.38 291 GLU A C 1
ATOM 2350 O O . GLU A 1 291 ? -0.343 4.994 -32.286 1.00 97.38 291 GLU A O 1
ATOM 2355 N N . ASN A 1 292 ? 0.242 5.750 -30.272 1.00 97.00 292 ASN A N 1
ATOM 2356 C CA . ASN A 1 292 ? 0.702 7.081 -30.684 1.00 97.00 292 ASN A CA 1
ATOM 2357 C C . ASN A 1 292 ? 2.188 7.321 -30.397 1.00 97.00 292 ASN A C 1
ATOM 2359 O O . ASN A 1 292 ? 2.778 6.694 -29.510 1.00 97.00 292 ASN A O 1
ATOM 2363 N N . ASP A 1 293 ? 2.772 8.249 -31.157 1.00 97.38 293 ASP A N 1
ATOM 2364 C CA . ASP A 1 293 ? 4.130 8.730 -30.921 1.00 97.38 293 ASP A CA 1
ATOM 2365 C C . ASP A 1 293 ? 4.195 9.503 -29.606 1.00 97.38 293 ASP A C 1
ATOM 2367 O O . ASP A 1 293 ? 3.212 10.102 -29.155 1.00 97.38 293 ASP A O 1
ATOM 2371 N N . PHE A 1 294 ? 5.354 9.452 -28.963 1.00 98.12 294 PHE A N 1
ATOM 2372 C CA . PHE A 1 294 ? 5.557 10.048 -27.656 1.00 98.12 294 PHE A CA 1
ATOM 2373 C C . PHE A 1 294 ? 6.977 10.577 -27.510 1.00 98.12 294 PHE A C 1
ATOM 2375 O O . PHE A 1 294 ? 7.921 10.119 -28.147 1.00 98.12 294 PHE A O 1
ATOM 2382 N N . LYS A 1 295 ? 7.122 11.566 -26.634 1.00 97.69 295 LYS A N 1
ATOM 2383 C CA . LYS A 1 295 ? 8.376 12.268 -26.380 1.00 97.69 295 LYS A CA 1
ATOM 2384 C C . LYS A 1 295 ? 9.039 11.787 -25.104 1.00 97.69 295 LYS A C 1
ATOM 2386 O O . LYS A 1 295 ? 8.364 11.532 -24.105 1.00 97.69 295 LYS A O 1
ATOM 2391 N N . PHE A 1 296 ? 10.361 11.771 -25.098 1.00 97.56 296 PHE A N 1
ATOM 2392 C CA . PHE A 1 296 ? 11.170 11.533 -23.907 1.00 97.56 296 PHE A CA 1
ATOM 2393 C C . PHE A 1 296 ? 12.371 12.482 -23.877 1.00 97.56 296 PHE A C 1
ATOM 2395 O O . PHE A 1 296 ? 12.736 13.088 -24.886 1.00 97.56 296 PHE A O 1
ATOM 2402 N N . TYR A 1 297 ? 12.960 12.658 -22.700 1.00 96.62 297 TYR A N 1
ATOM 2403 C CA . TYR A 1 297 ? 14.135 13.505 -22.523 1.00 96.62 297 TYR A CA 1
ATOM 2404 C C . TYR A 1 297 ? 15.381 12.868 -23.161 1.00 96.62 297 TYR A C 1
ATOM 2406 O O . TYR A 1 297 ? 15.668 11.696 -22.928 1.00 96.62 297 TYR A O 1
ATOM 2414 N N . GLY A 1 298 ? 16.121 13.640 -23.962 1.00 92.75 298 GLY A N 1
ATOM 2415 C CA . GLY A 1 298 ? 17.364 13.202 -24.614 1.00 92.75 298 GLY A CA 1
ATOM 2416 C C . GLY A 1 298 ? 18.599 13.304 -23.709 1.00 92.75 298 GLY A C 1
ATOM 2417 O O . GLY A 1 298 ? 18.492 13.652 -22.532 1.00 92.75 298 GLY A O 1
ATOM 2418 N N . GLY A 1 299 ? 19.786 13.033 -24.262 1.00 88.94 299 GLY A N 1
ATOM 2419 C CA . GLY A 1 299 ? 21.028 12.902 -23.488 1.00 88.94 299 GLY A CA 1
ATOM 2420 C C . GLY A 1 299 ? 21.511 14.180 -22.789 1.00 88.94 299 GLY A C 1
ATOM 2421 O O . GLY A 1 299 ? 22.235 14.092 -21.802 1.00 88.94 299 GLY A O 1
ATOM 2422 N N . ASN A 1 300 ? 21.086 15.362 -23.249 1.00 88.19 300 ASN A N 1
ATOM 2423 C CA . ASN A 1 300 ? 21.454 16.650 -22.641 1.00 88.19 300 ASN A CA 1
ATOM 2424 C C . ASN A 1 300 ? 20.556 17.035 -21.446 1.00 88.19 300 ASN A C 1
ATOM 2426 O O . ASN A 1 300 ? 20.747 18.071 -20.810 1.00 88.19 300 ASN A O 1
ATOM 2430 N N . ALA A 1 301 ? 19.517 16.250 -21.158 1.00 88.69 301 ALA A N 1
ATOM 2431 C CA . ALA A 1 301 ? 18.591 16.532 -20.073 1.00 88.69 301 ALA A CA 1
ATOM 2432 C C . ALA A 1 301 ? 19.039 15.869 -18.763 1.00 88.69 301 ALA A C 1
ATOM 2434 O O . ALA A 1 301 ? 19.525 14.740 -18.754 1.00 88.69 301 ALA A O 1
ATOM 2435 N N . ALA A 1 302 ? 18.766 16.527 -17.631 1.00 83.88 302 ALA A N 1
ATOM 2436 C CA . ALA A 1 302 ? 19.039 15.976 -16.299 1.00 83.88 302 ALA A CA 1
ATOM 2437 C C . ALA A 1 302 ? 18.335 14.626 -16.046 1.00 83.88 302 ALA A C 1
ATOM 2439 O O . ALA A 1 302 ? 18.854 13.782 -15.323 1.00 83.88 302 ALA A O 1
ATOM 2440 N N . ASN A 1 303 ? 17.181 14.416 -16.686 1.00 87.25 303 ASN A N 1
ATOM 2441 C CA . ASN A 1 303 ? 16.378 13.199 -16.594 1.00 87.25 303 ASN A CA 1
ATOM 2442 C C . ASN A 1 303 ? 16.383 12.427 -17.926 1.00 87.25 303 ASN A C 1
ATOM 2444 O O . ASN A 1 303 ? 15.325 12.011 -18.392 1.00 87.25 303 ASN A O 1
ATOM 2448 N N . SER A 1 304 ? 17.542 12.298 -18.583 1.00 91.31 304 SER A N 1
ATOM 2449 C CA . SER A 1 304 ? 17.677 11.558 -19.849 1.00 91.31 304 SER A CA 1
ATOM 2450 C C . SER A 1 304 ? 16.958 10.200 -19.802 1.00 91.31 304 SER A C 1
ATOM 2452 O O . SER A 1 304 ? 17.081 9.450 -18.835 1.00 91.31 304 SER A O 1
ATOM 2454 N N . GLY A 1 305 ? 16.204 9.889 -20.857 1.00 93.31 305 GLY A N 1
ATOM 2455 C CA . GLY A 1 305 ? 15.405 8.670 -20.996 1.00 93.31 305 GLY A CA 1
ATOM 2456 C C . GLY A 1 305 ? 14.014 8.723 -20.355 1.00 93.31 305 GLY A C 1
ATOM 2457 O O . GLY A 1 305 ? 13.189 7.865 -20.658 1.00 93.31 305 GLY A O 1
ATOM 2458 N N . LEU A 1 306 ? 13.706 9.708 -19.504 1.00 95.56 306 LEU A N 1
ATOM 2459 C CA . LEU A 1 306 ? 12.384 9.840 -18.884 1.00 95.56 306 LEU A CA 1
ATOM 2460 C C . LEU A 1 306 ? 11.319 10.220 -19.930 1.00 95.56 306 LEU A C 1
ATOM 2462 O O . LEU A 1 306 ? 11.458 11.219 -20.643 1.00 95.56 306 LEU A O 1
ATOM 2466 N N . VAL A 1 307 ? 10.239 9.443 -20.001 1.00 97.44 307 VAL A N 1
ATOM 2467 C CA . VAL A 1 307 ? 9.093 9.701 -20.885 1.00 97.44 307 VAL A CA 1
ATOM 2468 C C . VAL A 1 307 ? 8.257 10.860 -20.339 1.00 97.44 307 VAL A C 1
ATOM 2470 O O . VAL A 1 307 ? 7.967 10.937 -19.146 1.00 97.44 307 VAL A O 1
ATOM 2473 N N . LEU A 1 308 ? 7.857 11.790 -21.211 1.00 96.00 308 LEU A N 1
ATOM 2474 C CA . LEU A 1 308 ? 7.065 12.951 -20.805 1.00 96.00 308 LEU A CA 1
ATOM 2475 C C . LEU A 1 308 ? 5.631 12.534 -20.416 1.00 96.00 308 LEU A C 1
ATOM 2477 O O . LEU A 1 308 ? 4.945 11.822 -21.146 1.00 96.00 308 LEU A O 1
ATOM 2481 N N . GLN A 1 309 ? 5.129 13.053 -19.294 1.00 92.56 309 GLN A N 1
ATOM 2482 C CA . GLN A 1 309 ? 3.814 12.676 -18.746 1.00 92.56 309 GLN A CA 1
ATOM 2483 C C . GLN A 1 309 ? 2.616 13.205 -19.555 1.00 92.56 309 GLN A C 1
ATOM 2485 O O . GLN A 1 309 ? 1.498 12.732 -19.384 1.00 92.56 309 GLN A O 1
ATOM 2490 N N . HIS A 1 310 ? 2.828 14.203 -20.418 1.00 90.94 310 HIS A N 1
ATOM 2491 C CA . HIS A 1 310 ? 1.777 14.829 -21.235 1.00 90.94 310 HIS A CA 1
ATOM 2492 C C . HIS A 1 310 ? 1.663 14.234 -22.643 1.00 90.94 310 HIS A C 1
ATOM 2494 O O . HIS A 1 310 ? 1.014 14.817 -23.512 1.00 90.94 310 HIS A O 1
ATOM 2500 N N . ASN A 1 311 ? 2.322 13.102 -22.890 1.00 93.31 311 ASN A N 1
ATOM 2501 C CA . ASN A 1 311 ? 2.160 12.375 -24.139 1.00 93.31 311 ASN A CA 1
ATOM 2502 C C . ASN A 1 311 ? 0.730 11.835 -24.273 1.00 93.31 311 ASN A C 1
ATOM 2504 O O . ASN A 1 311 ? 0.051 11.564 -23.286 1.00 93.31 311 ASN A O 1
ATOM 2508 N N . THR A 1 312 ? 0.276 11.698 -25.516 1.00 90.69 312 THR A N 1
ATOM 2509 C CA . THR A 1 312 ? -1.058 11.173 -25.835 1.00 90.69 312 THR A CA 1
ATOM 2510 C C . THR A 1 312 ? -0.952 9.738 -26.340 1.00 90.69 312 THR A C 1
ATOM 2512 O O . THR A 1 312 ? 0.121 9.297 -26.751 1.00 90.69 312 THR A O 1
ATOM 2515 N N . GLY A 1 313 ? -2.066 9.011 -26.337 1.00 93.31 313 GLY A N 1
ATOM 2516 C CA . GLY A 1 313 ? -2.112 7.609 -26.737 1.00 93.31 313 GLY A CA 1
ATOM 2517 C C . GLY A 1 313 ? -2.930 6.782 -25.763 1.00 93.31 313 GLY A C 1
ATOM 2518 O O . GLY A 1 313 ? -3.778 7.309 -25.042 1.00 93.31 313 GLY A O 1
ATOM 2519 N N .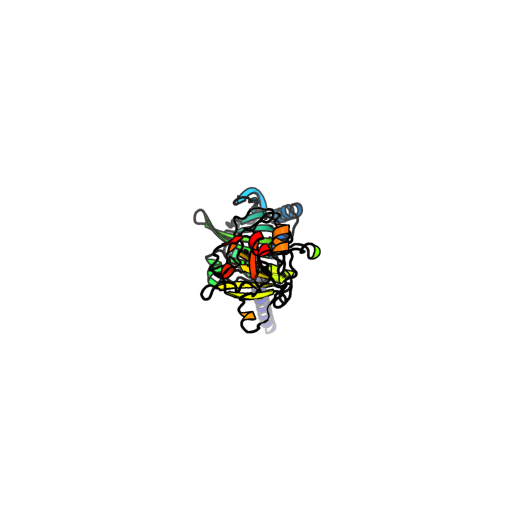 LYS A 1 314 ? -2.687 5.476 -25.789 1.00 96.75 314 LYS A N 1
ATOM 2520 C CA . LYS A 1 314 ? -3.396 4.491 -24.973 1.00 96.75 314 LYS A CA 1
ATOM 2521 C C . LYS A 1 314 ? -2.815 4.336 -23.570 1.00 96.75 314 LYS A C 1
ATOM 2523 O O . LYS A 1 314 ? -3.541 3.932 -22.664 1.00 96.75 314 LYS A O 1
ATOM 2528 N N . LEU A 1 315 ? -1.525 4.618 -23.399 1.00 96.81 315 LEU A N 1
ATOM 2529 C CA . LEU A 1 315 ? -0.837 4.494 -22.118 1.00 96.81 315 LEU A CA 1
ATOM 2530 C C . LEU A 1 315 ? -0.984 5.778 -21.299 1.00 96.81 315 LEU A C 1
ATOM 2532 O O . LEU A 1 315 ? -0.952 6.885 -21.836 1.00 96.81 315 LEU A O 1
ATOM 2536 N N . ASP A 1 316 ? -1.110 5.623 -19.983 1.00 96.12 316 ASP A N 1
ATOM 2537 C CA . ASP A 1 316 ? -1.108 6.738 -19.039 1.00 96.12 316 ASP A CA 1
ATOM 2538 C C . ASP A 1 316 ? 0.293 6.898 -18.443 1.00 96.12 316 ASP A C 1
ATOM 2540 O O . ASP A 1 316 ? 0.606 6.340 -17.392 1.00 96.12 316 ASP A O 1
ATOM 2544 N N . PHE A 1 317 ? 1.141 7.692 -19.099 1.00 95.75 317 PHE A N 1
ATOM 2545 C CA . PHE A 1 317 ? 2.508 7.947 -18.632 1.00 95.75 317 PHE A CA 1
ATOM 2546 C C . PHE A 1 317 ? 2.591 8.804 -17.357 1.00 95.75 317 PHE A C 1
ATOM 2548 O O . PHE A 1 317 ? 3.677 8.988 -16.805 1.00 95.75 317 PHE A O 1
ATOM 2555 N N . LYS A 1 318 ? 1.467 9.344 -16.862 1.00 94.38 318 LYS A N 1
ATOM 2556 C CA . LYS A 1 318 ? 1.417 9.992 -15.545 1.00 94.38 318 LYS A CA 1
ATOM 2557 C C . LYS A 1 318 ? 1.283 8.949 -14.439 1.00 94.38 318 LYS A C 1
ATOM 2559 O O . LYS A 1 318 ? 1.913 9.089 -13.389 1.00 94.38 318 LYS A O 1
ATOM 2564 N N . LYS A 1 319 ? 0.478 7.911 -14.666 1.00 95.38 319 LYS A N 1
ATOM 2565 C CA . LYS A 1 319 ? 0.368 6.759 -13.763 1.00 95.38 319 LYS A CA 1
ATOM 2566 C C . LYS A 1 319 ? 1.588 5.839 -13.876 1.00 95.38 319 LYS A C 1
ATOM 2568 O O . LYS A 1 319 ? 2.112 5.386 -12.864 1.00 95.38 319 LYS A O 1
ATOM 2573 N N . GLU A 1 320 ? 2.038 5.586 -15.097 1.00 95.69 320 GLU A N 1
ATOM 2574 C CA . GLU A 1 320 ? 3.097 4.641 -15.452 1.00 95.69 320 GLU A CA 1
ATOM 2575 C C . GLU A 1 320 ? 4.306 5.430 -15.955 1.00 95.69 320 GLU A C 1
ATOM 2577 O O . GLU A 1 320 ? 4.515 5.605 -17.154 1.00 95.69 320 GLU A O 1
ATOM 2582 N N . ASN A 1 321 ? 5.085 5.976 -15.025 1.00 95.12 321 ASN A N 1
ATOM 2583 C CA . ASN A 1 321 ? 6.215 6.825 -15.367 1.00 95.12 321 ASN A CA 1
ATOM 2584 C C . ASN A 1 321 ? 7.414 5.962 -15.798 1.00 95.12 321 ASN A C 1
ATOM 2586 O O . ASN A 1 321 ? 7.871 5.102 -15.045 1.00 95.12 321 ASN A O 1
ATOM 2590 N N . ILE A 1 322 ? 7.920 6.172 -17.012 1.00 95.88 322 ILE A N 1
ATOM 2591 C CA . ILE A 1 322 ? 8.888 5.273 -17.656 1.00 95.88 322 ILE A CA 1
ATOM 2592 C C . ILE A 1 322 ? 10.226 5.971 -17.832 1.00 95.88 322 ILE A C 1
ATOM 2594 O O . ILE A 1 322 ? 10.294 7.093 -18.331 1.00 95.88 322 ILE A O 1
ATOM 2598 N N . ILE A 1 323 ? 11.298 5.261 -17.490 1.00 94.69 323 ILE A N 1
ATOM 2599 C CA . ILE A 1 323 ? 12.670 5.663 -17.784 1.00 94.69 323 ILE A CA 1
ATOM 2600 C C . ILE A 1 323 ? 13.251 4.661 -18.776 1.00 94.69 323 ILE A C 1
ATOM 2602 O O . ILE A 1 323 ? 13.295 3.457 -18.510 1.00 94.69 323 ILE A O 1
ATOM 2606 N N . LEU A 1 324 ? 13.699 5.168 -19.920 1.00 95.38 324 LEU A N 1
ATOM 2607 C CA . LEU A 1 324 ? 14.344 4.390 -20.966 1.00 95.38 324 LEU A CA 1
ATOM 2608 C C . LEU A 1 324 ? 15.853 4.292 -20.719 1.00 95.38 324 LEU A C 1
ATOM 2610 O O . LEU A 1 324 ? 16.516 5.285 -20.422 1.00 95.38 324 LEU A O 1
ATOM 2614 N N . GLY A 1 325 ? 16.396 3.091 -20.884 1.00 92.56 325 GLY A N 1
ATOM 2615 C CA . GLY A 1 325 ? 17.828 2.853 -21.025 1.00 92.56 325 GLY A CA 1
ATOM 2616 C C . GLY A 1 325 ? 18.208 2.835 -22.500 1.00 92.56 325 GLY A C 1
ATOM 2617 O O . GLY A 1 325 ? 17.386 2.469 -23.340 1.00 92.56 325 GLY A O 1
ATOM 2618 N N . CYS A 1 326 ? 19.449 3.206 -22.821 1.00 92.38 326 CYS A N 1
ATOM 2619 C CA . CYS A 1 326 ? 19.972 3.120 -24.182 1.00 92.38 326 CYS A CA 1
ATOM 2620 C C . CYS A 1 326 ? 21.307 2.382 -24.240 1.00 92.38 326 CYS A C 1
ATOM 2622 O O . CYS A 1 326 ? 22.175 2.616 -23.401 1.00 92.38 326 CYS A O 1
ATOM 2624 N N . MET A 1 327 ? 21.491 1.541 -25.262 1.00 91.00 327 MET A N 1
ATOM 2625 C CA . MET A 1 327 ? 22.749 0.820 -25.489 1.00 91.00 327 MET A CA 1
ATOM 2626 C C . MET A 1 327 ? 23.691 1.515 -26.484 1.00 91.00 327 MET A C 1
ATOM 2628 O O . MET A 1 327 ? 24.904 1.363 -26.372 1.00 91.00 327 MET A O 1
ATOM 2632 N N . ASN A 1 328 ? 23.168 2.274 -27.455 1.00 92.94 328 ASN A N 1
ATOM 2633 C CA . ASN A 1 328 ? 23.952 2.840 -28.566 1.00 92.94 328 ASN A CA 1
ATOM 2634 C C . ASN A 1 328 ? 23.753 4.359 -28.775 1.00 92.94 328 ASN A C 1
ATOM 2636 O O . ASN A 1 328 ? 23.945 4.863 -29.878 1.00 92.94 328 ASN A O 1
ATOM 2640 N N . CYS A 1 329 ? 23.413 5.106 -27.723 1.00 89.25 329 CYS A N 1
ATOM 2641 C CA . CYS A 1 329 ? 23.086 6.539 -27.795 1.00 89.25 329 CYS A CA 1
ATOM 2642 C C . CYS A 1 329 ? 24.283 7.494 -27.605 1.00 89.25 329 CYS A C 1
ATOM 2644 O O . CYS A 1 329 ? 24.130 8.598 -27.086 1.00 89.25 329 CYS A O 1
ATOM 2646 N N . ASN A 1 330 ? 25.486 7.087 -28.014 1.00 85.56 330 ASN A N 1
ATOM 2647 C CA . ASN A 1 330 ? 26.710 7.880 -27.813 1.00 85.56 330 ASN A CA 1
ATOM 2648 C C . ASN A 1 330 ? 26.949 8.934 -28.909 1.00 85.56 330 ASN A C 1
ATOM 2650 O O . ASN A 1 330 ? 27.974 9.616 -28.913 1.00 85.56 330 ASN A O 1
ATOM 2654 N N . ASP A 1 331 ? 26.044 9.052 -29.879 1.00 88.81 331 ASP A N 1
ATOM 2655 C CA . ASP A 1 331 ? 26.167 10.017 -30.962 1.00 88.81 331 ASP A CA 1
ATOM 2656 C C . ASP A 1 331 ? 25.755 11.432 -30.535 1.00 88.81 331 ASP A C 1
ATOM 2658 O O . ASP A 1 331 ? 25.040 11.660 -29.553 1.00 88.81 331 ASP A O 1
ATOM 2662 N N . LYS A 1 332 ? 26.209 12.412 -31.321 1.00 87.31 332 LYS A N 1
ATOM 2663 C CA . LYS A 1 332 ? 25.988 13.831 -31.042 1.00 87.31 332 LYS A CA 1
ATOM 2664 C C . LYS A 1 332 ? 24.509 14.220 -31.111 1.00 87.31 332 LYS A C 1
ATOM 2666 O O . LYS A 1 332 ? 24.115 15.128 -30.379 1.00 87.31 332 LYS A O 1
ATOM 2671 N N . ASN A 1 333 ? 23.700 13.563 -31.944 1.00 84.81 333 ASN A N 1
ATOM 2672 C CA . ASN A 1 333 ? 22.291 13.922 -32.107 1.00 84.81 333 ASN A CA 1
ATOM 2673 C C . ASN A 1 333 ? 21.521 13.574 -30.834 1.00 84.81 333 ASN A C 1
ATOM 2675 O O . ASN A 1 333 ? 20.867 14.445 -30.267 1.00 84.81 333 ASN A O 1
ATOM 2679 N N . PHE A 1 334 ? 21.703 12.359 -30.309 1.00 88.88 334 PHE A N 1
ATOM 2680 C CA . PHE A 1 334 ? 21.112 11.978 -29.026 1.00 88.88 334 PHE A CA 1
ATOM 2681 C C . PHE A 1 334 ? 21.679 12.797 -27.859 1.00 88.88 334 PHE A C 1
ATOM 2683 O O . PHE A 1 334 ? 20.926 13.326 -27.041 1.00 88.88 334 PHE A O 1
ATOM 2690 N N . SER A 1 335 ? 23.008 12.934 -27.796 1.00 87.94 335 SER A N 1
ATOM 2691 C CA . SER A 1 335 ? 23.695 13.570 -26.663 1.00 87.94 335 SER A CA 1
ATOM 2692 C C . SER A 1 335 ? 23.392 15.062 -26.521 1.00 87.94 335 SER A C 1
ATOM 2694 O O . SER A 1 335 ? 23.488 15.599 -25.425 1.00 87.94 335 SER A O 1
ATOM 2696 N N . SER A 1 336 ? 23.049 15.750 -27.616 1.00 90.75 336 SER A N 1
ATOM 2697 C CA . SER A 1 336 ? 22.734 17.186 -27.594 1.00 90.75 336 SER A CA 1
ATOM 2698 C C . SER A 1 336 ? 21.236 17.488 -27.522 1.00 90.75 336 SER A C 1
ATOM 2700 O O . SER A 1 336 ? 20.860 18.601 -27.142 1.00 90.75 336 SER A O 1
ATOM 2702 N N . ALA A 1 337 ? 20.378 16.515 -27.842 1.00 91.44 337 ALA A N 1
ATOM 2703 C CA . ALA A 1 337 ? 18.935 16.691 -27.819 1.00 91.44 337 ALA A CA 1
ATOM 2704 C C . ALA A 1 337 ? 18.402 16.827 -26.385 1.00 91.44 337 ALA A C 1
ATOM 2706 O O . ALA A 1 337 ? 18.737 16.050 -25.491 1.00 91.44 337 ALA A O 1
ATOM 2707 N N . ALA A 1 338 ? 17.521 17.807 -26.180 1.00 93.56 338 ALA A N 1
ATOM 2708 C CA . ALA A 1 338 ? 16.786 17.959 -24.925 1.00 93.56 338 ALA A CA 1
ATOM 2709 C C . ALA A 1 338 ? 15.555 17.040 -24.871 1.00 93.56 338 ALA A C 1
ATOM 2711 O O . ALA A 1 338 ? 15.246 16.477 -23.824 1.00 93.56 338 ALA A O 1
ATOM 2712 N N . ILE A 1 339 ? 14.857 16.886 -26.000 1.00 95.31 339 ILE A N 1
ATOM 2713 C CA . ILE A 1 339 ? 13.653 16.064 -26.157 1.00 95.31 339 ILE A CA 1
ATOM 2714 C C . ILE A 1 339 ? 13.755 15.327 -27.494 1.00 95.31 339 ILE A C 1
ATOM 2716 O O . ILE A 1 339 ? 14.185 15.918 -28.484 1.00 95.31 339 ILE A O 1
ATOM 2720 N N . ILE A 1 340 ? 13.351 14.061 -27.509 1.00 95.88 340 ILE A N 1
ATOM 2721 C CA . ILE A 1 340 ? 13.384 13.164 -28.666 1.00 95.88 340 ILE A CA 1
ATOM 2722 C C . ILE A 1 340 ? 11.994 12.526 -28.823 1.00 95.88 340 ILE A C 1
ATOM 2724 O O . ILE A 1 340 ? 11.352 12.209 -27.817 1.00 95.88 340 ILE A O 1
ATOM 2728 N N . ASN A 1 341 ? 11.515 12.365 -30.060 1.00 97.06 341 ASN A N 1
ATOM 2729 C CA . ASN A 1 341 ? 10.308 11.585 -30.355 1.00 97.06 341 ASN A CA 1
ATOM 2730 C C . ASN A 1 341 ? 10.659 10.097 -30.508 1.00 97.06 341 ASN A C 1
ATOM 2732 O O . ASN A 1 341 ? 11.732 9.757 -31.010 1.00 97.06 341 ASN A O 1
ATOM 2736 N N . ALA A 1 342 ? 9.758 9.204 -30.103 1.00 97.31 342 ALA A N 1
ATOM 2737 C CA . ALA A 1 342 ? 9.977 7.764 -30.187 1.00 97.31 342 ALA A CA 1
ATOM 2738 C C . ALA A 1 342 ? 10.146 7.294 -31.637 1.00 97.31 342 ALA A C 1
ATOM 2740 O O . ALA A 1 342 ? 11.074 6.534 -31.909 1.00 97.31 342 ALA A O 1
ATOM 2741 N N . ASP A 1 343 ? 9.314 7.784 -32.561 1.00 97.62 343 ASP A N 1
ATOM 2742 C CA . ASP A 1 343 ? 9.399 7.412 -33.979 1.00 97.62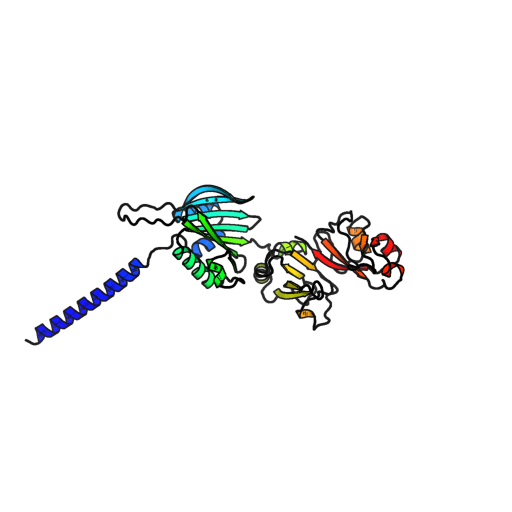 343 ASP A CA 1
ATOM 2743 C C . ASP A 1 343 ? 10.732 7.856 -34.617 1.00 97.62 343 ASP A C 1
ATOM 2745 O O . ASP A 1 343 ? 11.345 7.074 -35.345 1.00 97.62 343 ASP A O 1
ATOM 2749 N N . ASP A 1 344 ? 11.242 9.045 -34.267 1.00 96.31 344 ASP A N 1
ATOM 2750 C CA . ASP A 1 344 ? 12.552 9.533 -34.734 1.00 96.31 344 ASP A CA 1
ATOM 2751 C C . ASP A 1 344 ? 13.697 8.657 -34.199 1.00 96.31 344 ASP A C 1
ATOM 2753 O O . ASP A 1 344 ? 14.583 8.247 -34.945 1.00 96.31 344 ASP A O 1
ATOM 2757 N N . ALA A 1 345 ? 13.667 8.310 -32.908 1.00 96.06 345 ALA A N 1
ATOM 2758 C CA . ALA A 1 345 ? 14.690 7.455 -32.307 1.00 96.06 345 ALA A CA 1
ATOM 2759 C C . ALA A 1 345 ? 14.688 6.030 -32.888 1.00 96.06 345 ALA A C 1
ATOM 2761 O O . ALA A 1 345 ? 15.749 5.420 -33.024 1.00 96.06 345 ALA A O 1
ATOM 2762 N N . ILE A 1 346 ? 13.512 5.498 -33.238 1.00 96.50 346 ILE A N 1
ATOM 2763 C CA . ILE A 1 346 ? 13.382 4.207 -33.925 1.00 96.50 346 ILE A CA 1
ATOM 2764 C C . ILE A 1 346 ? 13.963 4.300 -35.342 1.00 96.50 346 ILE A C 1
ATOM 2766 O O . ILE A 1 346 ? 14.696 3.401 -35.750 1.00 96.50 346 ILE A O 1
ATOM 2770 N N . ALA A 1 347 ? 13.667 5.378 -36.077 1.00 96.00 347 ALA A N 1
ATOM 2771 C CA . ALA A 1 347 ? 14.199 5.609 -37.422 1.00 96.00 347 ALA A CA 1
ATOM 2772 C C . ALA A 1 347 ? 15.728 5.781 -37.431 1.00 96.00 347 ALA A C 1
ATOM 2774 O O . ALA A 1 347 ? 16.392 5.296 -38.344 1.00 96.00 347 ALA A O 1
ATOM 2775 N N . ASP A 1 348 ? 16.283 6.390 -36.382 1.00 94.44 348 ASP A N 1
ATOM 2776 C CA . ASP A 1 348 ? 17.725 6.542 -36.152 1.00 94.44 348 ASP A CA 1
ATOM 2777 C C . ASP A 1 348 ? 18.403 5.268 -35.597 1.00 94.44 348 ASP A C 1
ATOM 2779 O O . ASP A 1 348 ? 19.549 5.320 -35.134 1.00 94.44 348 ASP A O 1
ATOM 2783 N N . GLU A 1 349 ? 17.696 4.131 -35.598 1.00 94.19 349 GLU A N 1
ATOM 2784 C CA . GLU A 1 349 ? 18.178 2.817 -35.149 1.00 94.19 349 GLU A CA 1
ATOM 2785 C C . GLU A 1 349 ? 18.728 2.827 -33.705 1.00 94.19 349 GLU A C 1
ATOM 2787 O O . GLU A 1 349 ? 19.684 2.119 -33.354 1.00 94.19 349 GLU A O 1
ATOM 2792 N N . LYS A 1 350 ? 18.129 3.639 -32.821 1.00 94.81 350 LYS A N 1
ATOM 2793 C CA . LYS A 1 350 ? 18.482 3.645 -31.395 1.00 94.81 350 LYS A CA 1
ATOM 2794 C C . LYS A 1 350 ? 17.936 2.402 -30.697 1.00 94.81 350 LYS A C 1
ATOM 2796 O O . LYS A 1 350 ? 16.749 2.089 -30.749 1.00 94.81 350 LYS A O 1
ATOM 2801 N N . ILE A 1 351 ? 18.811 1.729 -29.959 1.00 95.00 351 ILE A N 1
ATOM 2802 C CA . ILE A 1 351 ? 18.503 0.579 -29.112 1.00 95.00 351 ILE A CA 1
ATOM 2803 C C . ILE A 1 351 ? 18.130 1.112 -27.730 1.00 95.00 351 ILE A C 1
ATOM 2805 O O . ILE A 1 351 ? 18.963 1.209 -26.822 1.00 95.00 351 ILE A O 1
ATOM 2809 N N . LEU A 1 352 ? 16.863 1.499 -27.616 1.00 95.88 352 LEU A N 1
ATOM 2810 C CA . LEU A 1 352 ? 16.224 1.981 -26.395 1.00 95.88 352 LEU A CA 1
ATOM 2811 C C . LEU A 1 352 ? 15.262 0.920 -25.851 1.00 95.88 352 LEU A C 1
ATOM 2813 O O . LEU A 1 352 ? 14.583 0.230 -26.615 1.00 95.88 352 LEU A O 1
ATOM 2817 N N . PHE A 1 353 ? 15.184 0.808 -24.529 1.00 95.62 353 PHE A N 1
ATOM 2818 C CA . PHE A 1 353 ? 14.320 -0.151 -23.838 1.00 95.62 353 PHE A CA 1
ATOM 2819 C C . PHE A 1 353 ? 13.835 0.409 -22.498 1.00 95.62 353 PHE A C 1
ATOM 2821 O O . PHE A 1 353 ? 14.462 1.299 -21.925 1.00 95.62 353 PHE A O 1
ATOM 2828 N N . VAL A 1 354 ? 12.726 -0.114 -21.979 1.00 95.75 354 VAL A N 1
ATOM 2829 C CA . VAL A 1 354 ? 12.187 0.233 -20.659 1.00 95.75 354 VAL A CA 1
ATOM 2830 C C . VAL A 1 354 ? 13.156 -0.254 -19.587 1.00 95.75 354 VAL A C 1
ATOM 2832 O O . VAL A 1 354 ? 13.236 -1.448 -19.310 1.00 95.75 354 VAL A O 1
ATOM 2835 N N . LEU A 1 355 ? 13.898 0.670 -18.981 1.00 93.25 355 LEU A N 1
ATOM 2836 C CA . LEU A 1 355 ? 14.843 0.356 -17.914 1.00 93.25 355 LEU A CA 1
ATOM 2837 C C . LEU A 1 355 ? 14.125 0.271 -16.569 1.00 93.25 355 LEU A C 1
ATOM 2839 O O . LEU A 1 355 ? 14.259 -0.725 -15.864 1.00 93.25 355 LEU A O 1
ATOM 2843 N N . THR A 1 356 ? 13.348 1.304 -16.240 1.00 93.06 356 THR A N 1
ATOM 2844 C CA . THR A 1 356 ? 12.620 1.405 -14.972 1.00 93.06 356 THR A CA 1
ATOM 2845 C C . THR A 1 356 ? 11.191 1.858 -15.224 1.00 93.06 356 THR A C 1
ATOM 2847 O O . THR A 1 356 ? 10.948 2.752 -16.038 1.00 93.06 356 THR A O 1
ATOM 2850 N N . ILE A 1 357 ? 10.256 1.283 -14.473 1.00 95.25 357 ILE A N 1
ATOM 2851 C CA . ILE A 1 357 ? 8.868 1.739 -14.405 1.00 95.25 357 ILE A CA 1
ATOM 2852 C C . ILE A 1 357 ? 8.595 2.206 -12.979 1.00 95.25 357 ILE A C 1
ATOM 2854 O O . ILE A 1 357 ? 8.784 1.438 -12.036 1.00 95.25 357 ILE A O 1
ATOM 2858 N N . ALA A 1 358 ? 8.144 3.446 -12.826 1.00 94.88 358 ALA A N 1
ATOM 2859 C CA . ALA A 1 358 ? 7.619 3.997 -11.587 1.00 94.88 358 ALA A CA 1
ATOM 2860 C C . ALA A 1 358 ? 6.088 4.068 -11.678 1.00 94.88 358 ALA A C 1
ATOM 2862 O O . ALA A 1 358 ? 5.533 4.889 -12.407 1.00 94.88 358 ALA A O 1
ATOM 2863 N N . LEU A 1 359 ? 5.411 3.174 -10.960 1.00 97.00 359 LEU A N 1
ATOM 2864 C CA . LEU A 1 359 ? 3.956 3.092 -10.914 1.00 97.00 359 LEU A CA 1
ATOM 2865 C C . LEU A 1 359 ? 3.414 3.921 -9.749 1.00 97.00 359 LEU A C 1
ATOM 2867 O O . LEU A 1 359 ? 3.724 3.645 -8.587 1.00 97.00 359 LEU A O 1
ATOM 2871 N N . ASN A 1 360 ? 2.568 4.894 -10.073 1.00 94.44 360 ASN A N 1
ATOM 2872 C CA . ASN A 1 360 ? 1.918 5.777 -9.112 1.00 94.44 360 ASN A CA 1
ATOM 2873 C C . ASN A 1 360 ? 0.510 5.241 -8.745 1.00 94.44 360 ASN A C 1
ATOM 2875 O O . ASN A 1 360 ? -0.193 4.757 -9.640 1.00 94.44 360 ASN A O 1
ATOM 2879 N N . PRO A 1 361 ? 0.107 5.290 -7.457 1.00 90.62 361 PRO A N 1
ATOM 2880 C CA . PRO A 1 361 ? -1.170 4.762 -6.959 1.00 90.62 361 PRO A CA 1
ATOM 2881 C C . PRO A 1 361 ? -2.417 5.567 -7.349 1.00 90.62 361 PRO A C 1
ATOM 2883 O O . PRO A 1 361 ? -2.308 6.789 -7.608 1.00 90.62 361 PRO A O 1
#

pLDDT: mean 87.09, std 13.46, range [42.56, 98.12]

Sequence (361 aa):
MMNTFILKIIKGKIEAKKIGVFSIFCMLVLVSRGQVVSWDNLLSMVNMAKPKLTVYITKKGFAYSGKDEIKDTLLSRFNYIKLQNKKDKIIDSTIRVLFTGDIKETALISYQTTSYAEFDELLTAMKKDGFYCNTPAAAAQTEPVLFQHNDITVRTFFSVTDSIKNYALQVQKKILPNPKDVNFGDDLLAFNSHEYLSYYFGKNNVKNDIYFLSENEVARCSVLFLNTNRQVVYIWKDDVNKCTIDHLLFGGQQKLESLKQNDNFIAENNWILKSGIHAGMSLFELRRLNENDFKFYGGNAANSGLVLQHNTGKLDFKKENIILGCMNCNDKNFSSAAIINADDAIADEKILFVLTIALNP

Secondary structure (DSSP, 8-state):
-HHHHHHHHHHHHHHHHHHHHHHHHHHHHHT----SS-HHHHHHHHTS-HHHHHHHHHHTTEEEEEEEEETTEEEEEEEE-----TT--------EEEEEEEETTEEEEEEEES-HHHHHHHHHHHHHTT-B-SS-GGGGGTS--EEEETTEEEEEEEEEETTEEEEEEEEEEE-PPPGGG--SGGGGGG--BHHHHHHHH-TTTEEEEEEESSSS-EEEEEEESTTSTT-EEEEEEETTTTEEEEEEEEEB---BGGGTT----B-----B-TTS-BTT-BHHHHHHHHSS--EEE-TTSTTTTBBPTT--SSS-TTTEEEEEEESS--SHHHHH-SEEEHHHHHHTT--EEEEEEEE--

Foldseek 3Di:
DVVVVVVVVVVVVVVVVVVVVVVVVVVVVVVPPPLLAALVNQVVLLVDDPVVNQVSCVVSQWDFDAWDDDPPWTKTKTWHDDPDPVPDPPDDPKTWMWIWGDDPQKTKIKIKILDPVSVVNRVVVVVVVPWDFLDDPVCVVPHWTWTDAAQKIWIWDWDADPNGIMIMIMIMGHDQDDPVVPQAPVSCLSQFAQNPLCNPVNVVQKDWWWFPPDPPDIFTWIWGRPLDLAIKIFGHPPRSRRGGGQWIKHAADGRIPVCPVPPRHSQHHPHAHPLRDGRFAWLVRVCVSQVHKFKAFFQCEPLHQWTDQPTHGDDRCVQKTFGKDWDPQPDPVRNVGGMDISVRCVVVVTGITGRMIIGGD

Radius of gyration: 30.61 Å; chains: 1; bounding box: 61×48×121 Å